Protein AF-A0A7J2R5C4-F1 (afdb_monomer)

Foldseek 3Di:
DDDPDPPDPPDPPPLCVVLLVLQLVLQLLLQLLLCVQQVVLPPLCVVDVDPPSSVVVSNVVSSVRSNVCSVCVLVPPCVPPVVVVCVVVPADQDPPSLLSSLSSQLSSLLSLLLSVLSLVCSPPVPCPVVPDDSVVSSVVSNVSSNVRSVVVSVCCLVCCCPPPVADVHSSRGHCPVVSVVVVVVSVVCVVVVVVPPPDDDD

pLDDT: mean 78.86, std 16.3, range [33.91, 96.0]

Structure (mmCIF, N/CA/C/O backbone):
data_AF-A0A7J2R5C4-F1
#
_entry.id   AF-A0A7J2R5C4-F1
#
loop_
_atom_site.group_PDB
_atom_site.id
_atom_site.type_symbol
_atom_site.label_atom_id
_atom_site.label_alt_id
_atom_site.label_comp_id
_atom_site.label_asym_id
_atom_site.label_entity_id
_atom_site.label_seq_id
_atom_site.pdbx_PDB_ins_code
_atom_site.Cartn_x
_atom_site.Cartn_y
_atom_site.Cartn_z
_atom_site.occupancy
_atom_site.B_iso_or_equiv
_atom_site.auth_seq_id
_atom_site.auth_comp_id
_atom_site.auth_asym_id
_atom_site.auth_atom_id
_atom_site.pdbx_PDB_model_num
ATOM 1 N N . MET A 1 1 ? 18.116 26.898 -43.171 1.00 37.94 1 MET A N 1
ATOM 2 C CA . MET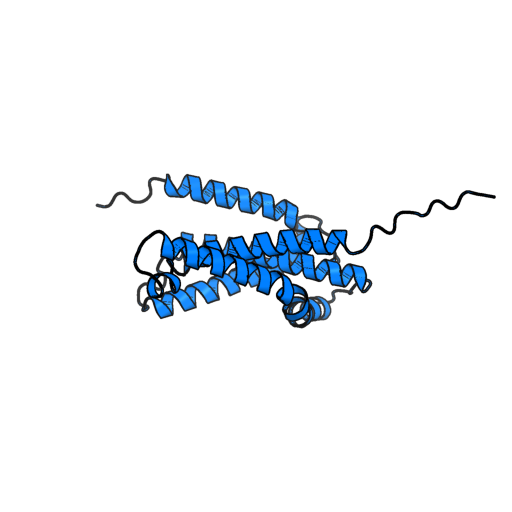 A 1 1 ? 18.015 27.311 -41.756 1.00 37.94 1 MET A CA 1
ATOM 3 C C . MET A 1 1 ? 16.627 26.941 -41.280 1.00 37.94 1 MET A C 1
ATOM 5 O O . MET A 1 1 ? 15.679 27.634 -41.618 1.00 37.94 1 MET A O 1
ATOM 9 N N . ALA A 1 2 ? 16.505 25.788 -40.626 1.00 35.25 2 ALA A N 1
ATOM 10 C CA . ALA A 1 2 ? 15.252 25.316 -40.053 1.00 35.25 2 ALA A CA 1
ATOM 11 C C . ALA A 1 2 ? 15.279 25.601 -38.549 1.00 35.25 2 ALA A C 1
ATOM 13 O O . ALA A 1 2 ? 16.286 25.377 -37.881 1.00 35.25 2 ALA A O 1
ATOM 14 N N . THR A 1 3 ? 14.183 26.172 -38.080 1.00 36.81 3 THR A N 1
ATOM 15 C CA . THR A 1 3 ? 13.884 26.610 -36.720 1.00 36.81 3 THR A CA 1
ATOM 16 C C . THR A 1 3 ? 14.092 25.495 -35.698 1.00 36.81 3 THR A C 1
ATOM 18 O O . THR A 1 3 ? 13.432 24.461 -35.754 1.00 36.81 3 THR A O 1
ATOM 21 N N . SER A 1 4 ? 14.991 25.716 -34.738 1.00 41.97 4 SER A N 1
ATOM 22 C CA . SER A 1 4 ? 15.114 24.892 -33.537 1.00 41.97 4 SER A CA 1
ATOM 23 C C . SER A 1 4 ? 13.959 25.220 -32.590 1.00 41.97 4 SER A C 1
ATOM 25 O O . SER A 1 4 ? 14.059 26.144 -31.781 1.00 41.97 4 SER A O 1
ATOM 27 N N . GLU A 1 5 ? 12.853 24.491 -32.698 1.00 38.78 5 GLU A N 1
ATOM 28 C CA . GLU A 1 5 ? 11.879 24.441 -31.611 1.00 38.78 5 GLU A CA 1
ATOM 29 C C . GLU A 1 5 ? 12.514 23.683 -30.434 1.00 38.78 5 GLU A C 1
ATOM 31 O O . GLU A 1 5 ? 12.916 22.526 -30.595 1.00 38.78 5 GLU A O 1
ATOM 36 N N . PRO A 1 6 ? 12.644 24.295 -29.244 1.00 40.22 6 PRO A N 1
ATOM 37 C CA . PRO A 1 6 ? 13.036 23.575 -28.047 1.00 40.22 6 PRO A CA 1
ATOM 38 C C . PRO A 1 6 ? 11.853 22.690 -27.652 1.00 40.22 6 PRO A C 1
ATOM 40 O O . PRO A 1 6 ? 10.941 23.119 -26.945 1.00 40.22 6 PRO A O 1
ATOM 43 N N . SER A 1 7 ? 11.835 21.452 -28.145 1.00 40.75 7 SER A N 1
ATOM 44 C CA . SER A 1 7 ? 10.824 20.459 -27.799 1.00 40.75 7 SER A CA 1
ATOM 45 C C . SER A 1 7 ? 10.947 20.091 -26.317 1.00 40.75 7 SER A C 1
ATOM 47 O O . SER A 1 7 ? 11.667 19.174 -25.932 1.00 40.75 7 SER A O 1
ATOM 49 N N . ALA A 1 8 ? 10.254 20.871 -25.490 1.00 41.12 8 ALA A N 1
ATOM 50 C CA . ALA A 1 8 ? 9.571 20.477 -24.268 1.00 41.12 8 ALA A CA 1
ATOM 51 C C . ALA A 1 8 ? 10.288 19.437 -23.387 1.00 41.12 8 ALA A C 1
ATOM 53 O O . ALA A 1 8 ? 9.736 18.379 -23.078 1.00 41.12 8 ALA A O 1
ATOM 54 N N . ILE A 1 9 ? 11.459 19.786 -22.851 1.00 41.22 9 ILE A N 1
ATOM 55 C CA . ILE A 1 9 ? 11.901 19.200 -21.581 1.00 41.22 9 ILE A CA 1
ATOM 56 C C . ILE A 1 9 ? 11.010 19.821 -20.501 1.00 41.22 9 ILE A C 1
ATOM 58 O O . ILE A 1 9 ? 11.365 20.813 -19.866 1.00 41.22 9 ILE A O 1
ATOM 62 N N . LYS A 1 10 ? 9.795 19.283 -20.322 1.00 41.28 10 LYS A N 1
ATOM 63 C CA . LYS A 1 10 ? 9.008 19.594 -19.125 1.00 41.28 10 LYS A CA 1
ATOM 64 C C . LYS A 1 10 ? 9.868 19.193 -17.926 1.00 41.28 10 LYS A C 1
ATOM 66 O O . LYS A 1 10 ? 10.343 18.054 -17.892 1.00 41.28 10 LYS A O 1
ATOM 71 N N . PRO A 1 11 ? 10.108 20.098 -16.966 1.00 35.91 11 PRO A N 1
ATOM 72 C CA . PRO A 1 11 ? 11.019 19.812 -15.881 1.00 35.91 11 PRO A CA 1
ATOM 73 C C . PRO A 1 11 ? 10.511 18.599 -15.104 1.00 35.91 11 PRO A C 1
ATOM 75 O O . PRO A 1 11 ? 9.316 18.475 -14.801 1.00 35.91 11 PRO A O 1
ATOM 78 N N . ILE A 1 12 ? 11.464 17.734 -14.751 1.00 47.97 12 ILE A N 1
ATOM 79 C CA . ILE A 1 12 ? 11.320 16.580 -13.856 1.00 47.97 12 ILE A CA 1
ATOM 80 C C . ILE A 1 12 ? 10.712 16.999 -12.509 1.00 47.97 12 ILE A C 1
ATOM 82 O O . ILE A 1 12 ? 10.474 16.154 -11.686 1.00 47.97 12 ILE A O 1
ATOM 86 N N . THR A 1 13 ? 10.393 18.263 -12.243 1.00 42.94 13 THR A N 1
ATOM 87 C CA . THR A 1 13 ? 9.684 18.705 -11.036 1.00 42.94 13 THR A CA 1
ATOM 88 C C . THR A 1 13 ? 8.179 18.417 -11.066 1.00 42.94 13 THR A C 1
ATOM 90 O O . THR A 1 13 ? 7.568 18.241 -10.017 1.00 42.94 13 THR A O 1
ATOM 93 N N . SER A 1 14 ? 7.564 18.320 -12.249 1.00 44.66 14 SER A N 1
ATOM 94 C CA . SER A 1 14 ? 6.100 18.214 -12.380 1.00 44.66 14 SER A CA 1
ATOM 95 C C . SER A 1 14 ? 5.555 16.789 -12.190 1.00 44.66 14 SER A C 1
ATOM 97 O O . SER A 1 14 ? 4.532 16.602 -11.535 1.00 44.66 14 SER A O 1
ATOM 99 N N . PHE A 1 15 ? 6.255 15.767 -12.696 1.00 52.78 15 PHE A N 1
ATOM 100 C CA . PHE A 1 15 ? 5.844 14.364 -12.540 1.00 52.78 15 PHE A CA 1
ATOM 101 C C . PHE A 1 15 ? 6.057 13.813 -11.116 1.00 52.78 15 PHE A C 1
ATOM 103 O O . PHE A 1 15 ? 5.120 13.221 -10.591 1.00 52.78 15 PHE A O 1
ATOM 110 N N . PRO A 1 16 ? 7.205 14.030 -10.443 1.00 59.88 16 PRO A N 1
ATOM 111 C CA . PRO A 1 16 ? 7.379 13.700 -9.037 1.00 59.88 16 PRO A CA 1
ATOM 112 C C . PRO A 1 16 ? 6.391 14.455 -8.175 1.00 59.88 16 PRO A C 1
ATOM 114 O O . PRO A 1 16 ? 5.832 13.838 -7.292 1.00 59.88 16 PRO A O 1
ATOM 117 N N . SER A 1 17 ? 6.093 15.732 -8.451 1.00 67.00 17 SER A N 1
ATOM 118 C CA . SER A 1 17 ? 5.088 16.456 -7.667 1.00 67.00 17 SER A CA 1
ATOM 119 C C . SER A 1 17 ? 3.705 15.803 -7.770 1.00 67.00 17 SER A C 1
ATOM 121 O O . SER A 1 17 ? 3.099 15.540 -6.738 1.00 67.00 17 SER A O 1
ATOM 123 N N . TYR A 1 18 ? 3.236 15.458 -8.976 1.00 73.94 18 TYR A N 1
ATOM 124 C CA . TYR A 1 18 ? 1.944 14.782 -9.144 1.00 73.94 18 TYR A CA 1
ATOM 125 C C . TYR A 1 18 ? 1.934 13.358 -8.571 1.00 73.94 18 TYR A C 1
ATOM 127 O O . TYR A 1 18 ? 1.045 13.014 -7.795 1.00 73.94 18 TYR A O 1
ATOM 135 N N . ALA A 1 19 ? 2.923 12.531 -8.922 1.00 76.00 19 ALA A N 1
ATOM 136 C CA . ALA A 1 19 ? 3.013 11.149 -8.457 1.00 76.00 19 ALA A CA 1
ATOM 137 C C . ALA A 1 19 ? 3.198 11.078 -6.934 1.00 76.00 19 ALA A C 1
ATOM 139 O O . ALA A 1 19 ? 2.614 10.220 -6.282 1.00 76.00 19 ALA A O 1
ATOM 140 N N . PHE A 1 20 ? 3.943 12.016 -6.351 1.00 80.31 20 PHE A N 1
ATOM 141 C CA . PHE A 1 20 ? 4.075 12.155 -4.907 1.00 80.31 20 PHE A CA 1
ATOM 142 C C . PHE A 1 20 ? 2.763 12.584 -4.255 1.00 80.31 20 PHE A C 1
ATOM 144 O O . PHE A 1 20 ? 2.360 11.971 -3.276 1.00 80.31 20 PHE A O 1
ATOM 151 N N . SER A 1 21 ? 2.056 13.586 -4.789 1.00 83.88 21 SER A N 1
ATOM 152 C CA . SER A 1 21 ? 0.744 13.980 -4.257 1.00 83.88 21 SER A CA 1
ATOM 153 C C . SER A 1 21 ? -0.271 12.839 -4.334 1.00 83.88 21 SER A C 1
ATOM 155 O O . SER A 1 21 ? -1.022 12.613 -3.383 1.00 83.88 21 SER A O 1
ATOM 157 N N . LEU A 1 22 ? -0.273 12.089 -5.439 1.00 85.62 22 LEU A N 1
ATOM 158 C CA . LEU A 1 22 ? -1.126 10.919 -5.607 1.00 85.62 22 LEU A CA 1
ATOM 159 C C . LEU A 1 22 ? -0.735 9.817 -4.614 1.00 85.62 22 LEU A C 1
ATOM 161 O O . LEU A 1 22 ? -1.598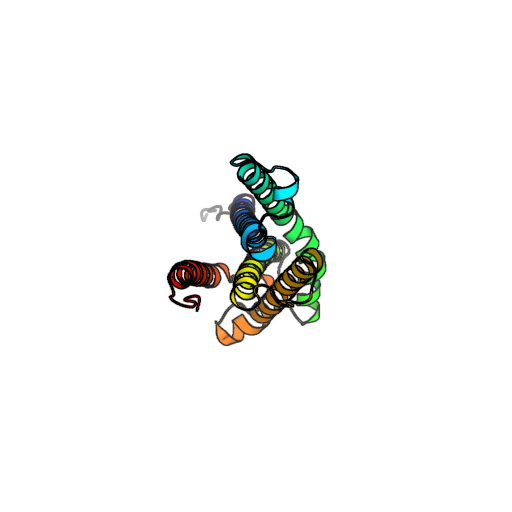 9.313 -3.903 1.00 85.62 22 LEU A O 1
ATOM 165 N N . GLY A 1 23 ? 0.556 9.495 -4.508 1.00 86.44 23 GLY A N 1
ATOM 166 C CA . GLY A 1 23 ? 1.087 8.517 -3.557 1.00 86.44 23 GLY A CA 1
ATOM 167 C C . GLY A 1 23 ? 0.759 8.873 -2.116 1.00 86.44 23 GLY A C 1
ATOM 168 O O . GLY A 1 23 ? 0.242 8.035 -1.383 1.00 86.44 23 GLY A O 1
ATOM 169 N N . TRP A 1 24 ? 0.952 10.133 -1.729 1.00 89.19 24 TRP A N 1
ATOM 170 C CA . TRP A 1 24 ? 0.610 10.625 -0.401 1.00 89.19 24 TRP A CA 1
ATOM 171 C C . TRP A 1 24 ? -0.875 10.446 -0.117 1.00 89.19 24 TRP A C 1
ATOM 173 O O . TRP A 1 24 ? -1.239 9.947 0.947 1.00 89.19 24 TRP A O 1
ATOM 183 N N . THR A 1 25 ? -1.725 10.771 -1.091 1.00 88.50 25 THR A N 1
ATOM 184 C CA . THR A 1 25 ? -3.172 10.585 -0.972 1.00 88.50 25 THR A CA 1
ATOM 185 C C . THR A 1 25 ? -3.527 9.110 -0.769 1.00 88.50 25 THR A C 1
ATOM 187 O O . THR A 1 25 ? -4.274 8.795 0.155 1.00 88.50 25 THR A O 1
ATOM 190 N N . GLN A 1 26 ? -2.962 8.192 -1.562 1.00 89.62 26 GLN A N 1
ATOM 191 C CA . GLN A 1 26 ? -3.241 6.757 -1.417 1.00 89.62 26 GLN A CA 1
ATOM 192 C C . GLN A 1 26 ? -2.743 6.207 -0.077 1.00 89.62 26 GLN A C 1
ATOM 194 O O . GLN A 1 26 ? -3.483 5.525 0.628 1.00 89.62 26 GLN A O 1
ATOM 199 N N . TRP A 1 27 ? -1.525 6.554 0.340 1.00 92.62 27 TRP A N 1
ATOM 200 C CA . TRP A 1 27 ? -0.995 6.122 1.632 1.00 92.62 27 TRP A CA 1
ATOM 201 C C . TRP A 1 27 ? -1.798 6.691 2.811 1.00 92.62 27 TRP A C 1
ATOM 203 O O . TRP A 1 27 ? -2.042 5.981 3.787 1.00 92.62 27 TRP A O 1
ATOM 213 N N . LEU A 1 28 ? -2.277 7.935 2.718 1.00 91.69 28 LEU A N 1
ATOM 214 C CA . LEU A 1 28 ? -3.171 8.535 3.711 1.00 91.69 28 LEU A CA 1
ATOM 215 C C . LEU A 1 28 ? -4.498 7.773 3.804 1.00 91.69 28 LEU A C 1
ATOM 217 O O . LEU A 1 28 ? -4.942 7.460 4.914 1.00 91.69 28 LEU A O 1
ATOM 221 N N . ILE A 1 29 ? -5.120 7.449 2.664 1.00 88.94 29 ILE A N 1
ATOM 222 C CA . ILE A 1 29 ? -6.352 6.647 2.615 1.00 88.94 29 ILE A CA 1
ATOM 223 C C . ILE A 1 29 ? -6.106 5.276 3.252 1.00 88.94 29 ILE A C 1
ATOM 225 O O . ILE A 1 29 ? -6.873 4.875 4.128 1.00 88.94 29 ILE A O 1
ATOM 229 N N . PHE A 1 30 ? -5.011 4.601 2.889 1.00 91.50 30 PHE A N 1
ATOM 230 C CA . PHE A 1 30 ? -4.624 3.321 3.479 1.00 91.50 30 PHE A CA 1
ATOM 231 C C . PHE A 1 30 ? -4.540 3.397 5.006 1.00 91.50 30 PHE A C 1
ATOM 233 O O . PHE A 1 30 ? -5.220 2.632 5.688 1.00 91.50 30 PHE A O 1
ATOM 240 N N . PHE A 1 31 ? -3.771 4.336 5.567 1.00 90.94 31 PHE A N 1
ATOM 241 C CA . PHE A 1 31 ? -3.625 4.447 7.023 1.00 90.94 31 PHE A CA 1
ATOM 242 C C . PHE A 1 31 ? -4.928 4.821 7.730 1.00 90.94 31 PHE A C 1
ATOM 244 O O . PHE A 1 31 ? -5.182 4.348 8.841 1.00 90.94 31 PHE A O 1
ATOM 251 N N . SER A 1 32 ? -5.772 5.624 7.082 1.00 88.06 32 SER A N 1
ATOM 252 C CA . SER A 1 32 ? -7.079 6.005 7.618 1.00 88.06 32 SER A CA 1
ATOM 253 C C . SER A 1 32 ? -8.025 4.805 7.683 1.00 88.06 32 SER A C 1
ATOM 255 O O . SER A 1 32 ? -8.635 4.554 8.723 1.00 88.06 32 SER A O 1
ATOM 257 N N . LEU A 1 33 ? -8.113 4.023 6.603 1.00 87.06 33 LEU A N 1
ATOM 258 C CA . LEU A 1 33 ? -8.939 2.817 6.551 1.00 87.06 33 LEU A CA 1
ATOM 259 C C . LEU A 1 33 ? -8.388 1.715 7.451 1.00 87.06 33 LEU A C 1
ATOM 261 O O . LEU A 1 33 ? -9.159 1.080 8.163 1.00 87.06 33 LEU A O 1
ATOM 265 N N . LEU A 1 34 ? -7.068 1.531 7.498 1.00 87.06 34 LEU A N 1
ATOM 266 C CA . LEU A 1 34 ? -6.427 0.593 8.413 1.00 87.06 34 LEU A CA 1
ATOM 267 C C . LEU A 1 34 ? -6.753 0.948 9.871 1.00 87.06 34 LEU A C 1
ATOM 269 O O . LEU A 1 34 ? -7.164 0.084 10.646 1.00 87.06 34 LEU A O 1
ATOM 273 N N . THR A 1 35 ? -6.650 2.230 10.229 1.00 84.75 35 THR A N 1
ATOM 274 C CA . THR A 1 35 ? -7.017 2.731 11.561 1.00 84.75 35 THR A CA 1
ATOM 275 C C . THR A 1 35 ? -8.487 2.469 11.883 1.00 84.75 35 THR A C 1
ATOM 277 O O . THR A 1 35 ? -8.808 2.050 12.994 1.00 84.75 35 THR A O 1
ATOM 280 N N . LEU A 1 36 ? -9.383 2.730 10.930 1.00 80.62 36 LEU A N 1
ATOM 281 C CA . LEU A 1 36 ? -10.826 2.628 11.133 1.00 80.62 36 LEU A CA 1
ATOM 282 C C . LEU A 1 36 ? -11.307 1.174 11.190 1.00 80.62 36 LEU A C 1
ATOM 284 O O . LEU A 1 36 ? -12.083 0.816 12.069 1.00 80.62 36 LEU A O 1
ATOM 288 N N . MET A 1 37 ? -10.877 0.359 10.230 1.00 74.81 37 MET A N 1
ATOM 289 C CA . MET A 1 37 ? -11.465 -0.94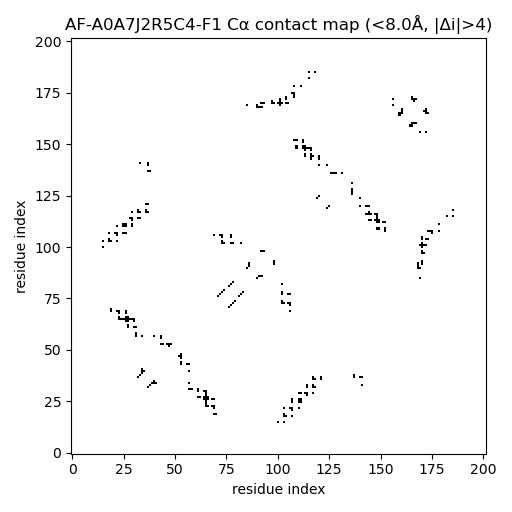8 9.944 1.00 74.81 37 MET A CA 1
ATOM 290 C C . MET A 1 37 ? -10.681 -2.106 10.557 1.00 74.81 37 MET A C 1
ATOM 292 O O . MET A 1 37 ? -11.277 -3.134 10.867 1.00 74.81 37 MET A O 1
ATOM 296 N N . VAL A 1 38 ? -9.362 -1.964 10.730 1.00 74.12 38 VAL A N 1
ATOM 297 C CA . VAL A 1 38 ? -8.500 -3.034 11.262 1.00 74.12 38 VAL A CA 1
ATOM 298 C C . VAL A 1 38 ? -8.102 -2.767 12.705 1.00 74.12 38 VAL A C 1
ATOM 300 O O . VAL A 1 38 ? -8.168 -3.683 13.520 1.00 74.12 38 VAL A O 1
ATOM 303 N N . PHE A 1 39 ? -7.712 -1.533 13.033 1.00 76.69 39 PHE A N 1
ATOM 304 C CA . PHE A 1 39 ? -7.270 -1.180 14.383 1.00 76.69 39 PHE A CA 1
ATOM 305 C C . PHE A 1 39 ? -8.358 -0.581 15.279 1.00 76.69 39 PHE A C 1
ATOM 307 O O . PHE A 1 39 ? -8.086 -0.347 16.453 1.00 76.69 39 PHE A O 1
ATOM 314 N N . GLU A 1 40 ? -9.570 -0.332 14.775 1.00 75.88 40 GLU A N 1
ATOM 315 C CA . GLU A 1 40 ? -10.701 0.178 15.572 1.00 75.88 40 GLU A CA 1
ATOM 316 C C . GLU A 1 40 ? -10.317 1.402 16.432 1.00 75.88 40 GLU A C 1
ATOM 318 O O . GLU A 1 40 ? -10.592 1.472 17.632 1.00 75.88 40 GLU A O 1
ATOM 323 N N . TYR A 1 41 ? -9.626 2.374 15.827 1.00 69.25 41 TYR A N 1
ATOM 324 C CA . TYR A 1 41 ? -9.093 3.583 16.478 1.00 69.25 41 TYR A CA 1
ATOM 325 C C . TYR A 1 41 ? -7.967 3.365 17.503 1.00 69.25 41 TYR A C 1
ATOM 327 O O . TYR A 1 41 ? -7.504 4.330 18.116 1.00 69.25 41 TYR A O 1
ATOM 335 N N . TRP A 1 42 ? -7.483 2.142 17.698 1.00 71.94 42 TRP A N 1
ATOM 336 C CA . TRP A 1 42 ? -6.236 1.885 18.415 1.00 71.94 42 TRP A CA 1
ATOM 337 C C . TRP A 1 42 ? -5.030 2.293 17.536 1.00 71.94 42 TRP A C 1
ATOM 339 O O . TRP A 1 42 ? -5.072 2.083 16.327 1.00 71.94 42 TRP A O 1
ATOM 349 N N . PRO A 1 43 ? -3.940 2.877 18.078 1.00 73.56 43 PRO A N 1
ATOM 350 C CA . PRO A 1 43 ? -3.688 3.216 19.482 1.00 73.56 43 PRO A CA 1
ATOM 351 C C . PRO A 1 43 ? -4.255 4.578 19.914 1.00 73.56 43 PRO A C 1
ATOM 353 O O . PRO A 1 43 ? -4.122 4.948 21.080 1.00 73.56 43 PRO A O 1
ATOM 356 N N . TRP A 1 44 ? -4.881 5.337 19.015 1.00 79.56 44 TRP A N 1
ATOM 357 C CA . TRP A 1 44 ? -5.316 6.721 19.254 1.00 79.56 44 TRP A CA 1
ATOM 358 C C . TRP A 1 44 ? -6.317 6.845 20.410 1.00 79.56 44 TRP A C 1
ATOM 360 O O . TRP A 1 44 ? -6.253 7.795 21.190 1.00 79.56 44 TRP A O 1
ATOM 370 N N . SER A 1 45 ? -7.169 5.836 20.590 1.00 71.06 45 SER A N 1
ATOM 371 C CA . SER A 1 45 ? -8.105 5.712 21.715 1.00 71.06 45 SER A CA 1
ATOM 372 C C . SER A 1 45 ? -7.435 5.617 23.095 1.00 71.06 45 SER A C 1
ATOM 374 O O . SER A 1 45 ? -8.081 5.869 24.112 1.00 71.06 45 SER A O 1
ATOM 376 N N . LYS A 1 46 ? -6.136 5.285 23.166 1.00 76.69 46 LYS A N 1
ATOM 377 C CA . LYS A 1 46 ? -5.355 5.335 24.415 1.00 76.69 46 LYS A CA 1
ATOM 378 C C . LYS A 1 46 ? -4.800 6.726 24.714 1.00 76.69 46 LYS A C 1
ATOM 380 O O . LYS A 1 46 ? -4.598 7.045 25.882 1.00 76.69 46 LYS A O 1
ATOM 385 N N . LEU A 1 47 ? -4.551 7.531 23.683 1.00 74.00 47 LEU A N 1
ATOM 386 C CA . LEU A 1 47 ? -3.977 8.874 23.816 1.00 74.00 47 LEU A CA 1
ATOM 387 C C . LEU A 1 47 ? -5.032 9.913 24.204 1.00 74.00 47 LEU A C 1
ATOM 389 O O . LEU A 1 47 ? -4.718 10.883 24.889 1.00 74.00 47 LEU A O 1
ATOM 393 N N . SER A 1 48 ? -6.289 9.708 23.809 1.00 70.00 48 SER A N 1
ATOM 394 C CA . SER A 1 48 ? -7.405 10.541 24.252 1.00 70.00 48 SER A CA 1
ATOM 395 C C . SER A 1 48 ? -8.689 9.730 24.392 1.00 70.00 48 SER A C 1
ATOM 397 O O . SER A 1 48 ? -8.932 8.801 23.631 1.00 70.00 48 SER A O 1
ATOM 399 N N . LYS A 1 49 ? -9.527 10.093 25.371 1.00 70.81 49 LYS A N 1
ATOM 400 C CA . LYS A 1 49 ? -10.831 9.456 25.638 1.00 70.81 49 LYS A CA 1
ATOM 401 C C . LYS A 1 49 ? -12.028 10.317 25.222 1.00 70.81 49 LYS A C 1
ATOM 403 O O . LYS A 1 49 ? -13.159 9.849 25.289 1.00 70.81 49 LYS A O 1
ATOM 408 N N . LYS A 1 50 ? -11.805 11.579 24.835 1.00 76.94 50 LYS A N 1
ATOM 409 C CA . LYS A 1 50 ? -12.873 12.541 24.522 1.00 76.94 50 LYS A CA 1
ATOM 410 C C . LYS A 1 50 ? -12.838 12.928 23.047 1.00 76.94 50 LYS A C 1
ATOM 412 O O . LYS A 1 50 ? -11.785 13.276 22.513 1.00 76.94 50 LYS A O 1
ATOM 417 N N . GLN A 1 51 ? -14.002 12.917 22.404 1.00 75.62 51 GLN A N 1
ATOM 418 C CA . GLN A 1 51 ? -14.193 13.611 21.130 1.00 75.62 51 GLN A CA 1
ATOM 419 C C . GLN A 1 51 ? -14.074 15.133 21.362 1.00 75.62 51 GLN A C 1
ATOM 421 O O . GLN A 1 51 ? -14.465 15.594 22.437 1.00 75.62 51 GLN A O 1
ATOM 426 N N . PRO A 1 52 ? -13.523 15.920 20.419 1.00 81.31 52 PRO A N 1
ATOM 427 C CA . PRO A 1 52 ? -13.056 15.539 19.078 1.00 81.31 52 PRO A CA 1
ATOM 428 C C . PRO A 1 52 ? -11.571 15.121 19.012 1.00 81.31 52 PRO A C 1
ATOM 430 O O . PRO A 1 52 ? -11.052 14.823 17.937 1.00 81.31 52 PRO A O 1
ATOM 433 N N . TYR A 1 53 ? -10.861 15.100 20.143 1.00 82.75 53 TYR A N 1
ATOM 434 C CA . TYR A 1 53 ? -9.402 14.941 20.183 1.00 82.75 53 TYR A CA 1
ATOM 435 C C . TYR A 1 53 ? -8.899 13.614 19.600 1.00 82.75 53 TYR A C 1
ATOM 437 O O . TYR A 1 53 ? -7.845 13.601 18.972 1.00 82.75 53 TYR A O 1
ATOM 445 N N . ILE A 1 54 ? -9.650 12.516 19.754 1.00 80.44 54 ILE A N 1
ATOM 446 C CA . ILE A 1 54 ? -9.311 11.222 19.129 1.00 80.44 54 ILE A CA 1
ATOM 447 C C . ILE A 1 54 ? -9.230 11.369 17.606 1.00 80.44 54 ILE A C 1
ATOM 449 O O . ILE A 1 54 ? -8.272 10.904 16.993 1.00 80.44 54 ILE A O 1
ATOM 453 N N . GLY A 1 55 ? -10.215 12.047 17.008 1.00 78.50 55 GLY A N 1
ATOM 454 C CA . GLY A 1 55 ? -10.257 12.295 15.569 1.00 78.50 55 GLY A CA 1
ATOM 455 C C . GLY A 1 55 ? -9.105 13.178 15.098 1.00 78.50 55 GLY A C 1
ATOM 456 O O . GLY A 1 55 ? -8.474 12.859 14.096 1.00 78.50 55 GLY A O 1
ATOM 457 N N . ILE A 1 56 ? -8.777 14.237 15.847 1.00 84.19 56 ILE A N 1
ATOM 458 C CA . ILE A 1 56 ? -7.664 15.143 15.514 1.00 84.19 56 ILE A CA 1
ATOM 459 C C . ILE A 1 56 ? -6.325 14.397 15.540 1.00 84.19 56 ILE A C 1
ATOM 461 O O . ILE A 1 56 ? -5.550 14.499 14.592 1.00 84.19 56 ILE A O 1
ATOM 465 N N . ILE A 1 57 ? -6.064 13.619 16.596 1.00 85.38 57 ILE A N 1
ATOM 466 C CA 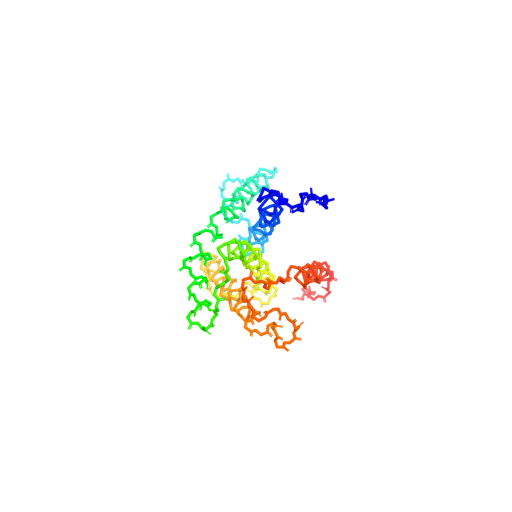. ILE A 1 57 ? -4.824 12.841 16.719 1.00 85.38 57 ILE A CA 1
ATOM 467 C C . ILE A 1 57 ? -4.732 11.824 15.579 1.00 85.38 57 ILE A C 1
ATOM 469 O O . ILE A 1 57 ? -3.721 11.784 14.885 1.00 85.38 57 ILE A O 1
ATOM 473 N N . ALA A 1 58 ? -5.799 11.058 15.335 1.00 84.88 58 ALA A N 1
ATOM 474 C CA . ALA A 1 58 ? -5.827 10.078 14.254 1.00 84.88 58 ALA A CA 1
ATOM 475 C C . ALA A 1 58 ? -5.591 10.730 12.881 1.00 84.88 58 ALA A C 1
ATOM 477 O O . ALA A 1 58 ? -4.802 10.215 12.090 1.00 84.88 58 ALA A O 1
ATOM 478 N N . PHE A 1 59 ? -6.217 11.881 12.616 1.00 86.44 59 PHE A N 1
ATOM 479 C CA . PHE A 1 59 ? -6.051 12.627 11.370 1.00 86.44 59 PHE A CA 1
ATOM 480 C C . PHE A 1 59 ? -4.602 13.077 11.161 1.00 86.44 59 PHE A C 1
ATOM 482 O O . PHE A 1 59 ? -4.011 12.789 10.119 1.00 86.44 59 PHE A O 1
ATOM 489 N N . VAL A 1 60 ? -4.005 13.739 12.158 1.00 90.31 60 VAL A N 1
ATOM 490 C CA . VAL A 1 60 ? -2.622 14.229 12.073 1.00 90.31 60 VAL A CA 1
ATOM 491 C C . VAL A 1 60 ? -1.650 13.060 11.914 1.00 90.31 60 VAL A C 1
ATOM 493 O O . VAL A 1 60 ? -0.792 13.091 11.033 1.00 90.31 60 VAL A O 1
ATOM 496 N N . SER A 1 61 ? -1.810 11.996 12.703 1.00 89.19 61 SER A N 1
ATOM 497 C CA . SER A 1 61 ? -0.940 10.822 12.634 1.00 89.19 61 SER A CA 1
ATOM 498 C C . SER A 1 61 ? -1.034 10.099 11.289 1.00 89.19 61 SER A C 1
ATOM 500 O O . SER A 1 61 ? 0.003 9.814 10.697 1.00 89.19 61 SER A O 1
ATOM 502 N N . CYS A 1 62 ? -2.238 9.849 10.761 1.00 90.62 62 CYS A N 1
ATOM 503 C CA . CYS A 1 62 ? -2.398 9.201 9.453 1.00 90.62 62 CYS A CA 1
ATOM 504 C C . CYS A 1 62 ? -1.856 10.074 8.314 1.00 90.62 62 CYS A C 1
ATOM 506 O O . CYS A 1 62 ? -1.237 9.554 7.389 1.00 90.62 62 CYS A O 1
ATOM 508 N N . THR A 1 63 ? -2.029 11.396 8.404 1.00 90.62 63 THR A N 1
ATOM 509 C CA . THR A 1 63 ? -1.500 12.346 7.415 1.00 90.62 63 THR A CA 1
ATOM 510 C C . THR A 1 63 ? 0.028 12.321 7.375 1.00 90.62 63 THR A C 1
ATOM 512 O O . THR A 1 63 ? 0.611 12.228 6.292 1.00 90.62 63 THR A O 1
ATOM 515 N N . LEU A 1 64 ? 0.678 12.359 8.545 1.00 92.38 64 LEU A N 1
ATOM 516 C CA . LEU A 1 64 ? 2.138 12.309 8.662 1.00 92.38 64 LEU A CA 1
ATOM 517 C C . LEU A 1 64 ? 2.706 10.945 8.255 1.00 92.38 64 LEU A C 1
ATOM 519 O O . LEU A 1 64 ? 3.709 10.900 7.548 1.00 92.38 64 LEU A O 1
ATOM 523 N N . LEU A 1 65 ? 2.059 9.843 8.649 1.00 92.62 65 LEU A N 1
ATOM 524 C CA . LEU A 1 65 ? 2.448 8.497 8.217 1.00 92.62 65 LEU A CA 1
ATOM 525 C C . LEU A 1 65 ? 2.322 8.344 6.701 1.00 92.62 65 LEU A C 1
ATOM 527 O O . LEU A 1 65 ? 3.248 7.852 6.061 1.00 92.62 65 LEU A O 1
ATOM 531 N N . GLY A 1 66 ? 1.221 8.819 6.116 1.00 91.00 66 GLY A N 1
ATOM 532 C CA . GLY A 1 66 ? 1.030 8.813 4.670 1.00 91.00 66 GLY A CA 1
ATOM 533 C C . GLY A 1 66 ? 2.120 9.597 3.942 1.00 91.00 66 GLY A C 1
ATOM 534 O O . GLY A 1 66 ? 2.657 9.119 2.945 1.00 91.00 66 GLY A O 1
ATOM 535 N N . LEU A 1 67 ? 2.485 10.776 4.460 1.00 90.25 67 LEU A N 1
ATOM 536 C CA . LEU A 1 67 ? 3.531 11.619 3.876 1.00 90.25 67 LEU A CA 1
ATOM 537 C C . LEU A 1 67 ? 4.896 10.929 3.942 1.00 90.25 67 LEU A C 1
ATOM 539 O O . LEU A 1 67 ? 5.606 10.848 2.940 1.00 90.25 67 LEU A O 1
ATOM 543 N N . LEU A 1 68 ? 5.241 10.408 5.121 1.00 91.69 68 LEU A N 1
ATOM 544 C CA . LEU A 1 68 ? 6.510 9.739 5.377 1.00 91.69 68 LEU A CA 1
ATOM 545 C C . LEU A 1 68 ? 6.669 8.523 4.463 1.00 91.69 68 LEU A C 1
ATOM 547 O O . LEU A 1 68 ? 7.690 8.376 3.796 1.00 91.69 68 LEU A O 1
ATOM 551 N N . ILE A 1 69 ? 5.647 7.675 4.379 1.00 92.62 69 ILE A N 1
ATOM 552 C CA . ILE A 1 69 ? 5.703 6.481 3.537 1.00 92.62 69 ILE A CA 1
ATOM 553 C C . ILE A 1 69 ? 5.709 6.856 2.057 1.00 92.62 69 ILE A C 1
ATOM 555 O O . ILE A 1 69 ? 6.511 6.306 1.315 1.00 92.62 69 ILE A O 1
ATOM 559 N N . SER A 1 70 ? 4.929 7.844 1.617 1.00 89.38 70 SER A N 1
ATOM 560 C CA . SER A 1 70 ? 4.991 8.294 0.221 1.00 89.38 70 SER A CA 1
ATOM 561 C C . SER A 1 70 ? 6.377 8.803 -0.188 1.00 89.38 70 SER A C 1
ATOM 563 O O . SER A 1 70 ? 6.740 8.687 -1.357 1.00 89.38 70 SER A O 1
ATOM 565 N N . TYR A 1 71 ? 7.146 9.357 0.754 1.00 88.06 71 TYR A N 1
ATOM 566 C CA . TYR A 1 71 ? 8.518 9.799 0.518 1.00 88.06 71 TYR A CA 1
ATOM 567 C C . TYR A 1 71 ? 9.515 8.633 0.509 1.00 88.06 71 TYR A C 1
ATOM 569 O O . TYR A 1 71 ? 10.287 8.486 -0.432 1.00 88.06 71 TYR A O 1
ATOM 577 N N . PHE A 1 72 ? 9.496 7.776 1.533 1.00 89.44 72 PHE A N 1
ATOM 578 C CA . PHE A 1 72 ? 10.509 6.726 1.687 1.00 89.44 72 PHE A CA 1
ATOM 579 C C . PHE A 1 72 ? 10.220 5.456 0.884 1.00 89.44 72 PHE A C 1
ATOM 581 O O . PHE A 1 72 ? 11.149 4.748 0.502 1.00 89.44 72 PHE A O 1
ATOM 588 N N . PHE A 1 73 ? 8.956 5.123 0.633 1.00 92.31 73 PHE A N 1
ATOM 589 C CA . PHE A 1 73 ? 8.586 3.834 0.053 1.00 92.31 73 PHE A CA 1
ATOM 590 C C . PHE A 1 73 ? 9.159 3.602 -1.356 1.00 92.31 73 PHE A C 1
ATOM 592 O O . PHE A 1 73 ? 9.733 2.529 -1.558 1.00 92.31 73 PHE A O 1
ATOM 599 N N . PRO A 1 74 ? 9.094 4.558 -2.310 1.00 91.25 74 PRO A N 1
ATOM 600 C CA . PRO A 1 74 ? 9.708 4.377 -3.628 1.00 91.25 74 PRO A CA 1
ATOM 601 C C . PRO A 1 74 ? 11.224 4.126 -3.545 1.00 91.25 74 PRO A C 1
ATOM 603 O O . PRO A 1 74 ? 11.737 3.172 -4.129 1.00 91.25 74 PRO A O 1
ATOM 606 N N . ASP A 1 75 ? 11.941 4.938 -2.767 1.00 87.62 75 ASP A N 1
ATOM 607 C CA . ASP A 1 75 ? 13.410 4.927 -2.751 1.00 87.62 75 ASP A CA 1
ATOM 608 C C . ASP A 1 75 ? 14.019 3.859 -1.837 1.00 87.62 75 ASP A C 1
ATOM 610 O O . ASP A 1 75 ? 15.167 3.455 -2.037 1.00 87.62 75 ASP A O 1
ATOM 614 N N . VAL A 1 76 ? 13.271 3.388 -0.836 1.00 90.19 76 VAL A N 1
ATOM 615 C CA . VAL A 1 76 ? 13.742 2.389 0.130 1.00 90.19 76 VAL A CA 1
ATOM 616 C C . VAL A 1 76 ? 13.134 1.023 -0.146 1.00 90.19 76 VAL A C 1
ATOM 618 O O . VAL A 1 76 ? 13.873 0.051 -0.266 1.00 90.19 76 VAL A O 1
ATOM 621 N N . ILE A 1 77 ? 11.808 0.915 -0.244 1.00 93.38 77 ILE A N 1
ATOM 622 C CA . ILE A 1 77 ? 11.147 -0.390 -0.369 1.00 93.38 77 ILE A CA 1
ATOM 623 C C . ILE A 1 77 ? 11.125 -0.838 -1.822 1.00 93.38 77 ILE A C 1
ATOM 625 O O . ILE A 1 77 ? 11.601 -1.929 -2.123 1.00 93.38 77 ILE A O 1
ATOM 629 N N . VAL A 1 78 ? 10.632 -0.004 -2.741 1.00 93.12 78 VAL A N 1
ATOM 630 C CA . VAL A 1 78 ? 10.535 -0.413 -4.148 1.00 93.12 78 VAL A CA 1
ATOM 631 C C . VAL A 1 78 ? 11.924 -0.683 -4.709 1.00 93.12 78 VAL A C 1
ATOM 633 O O . VAL A 1 78 ? 12.164 -1.780 -5.200 1.00 93.12 78 VAL A O 1
ATOM 636 N N . LYS A 1 79 ? 12.863 0.250 -4.537 1.00 92.19 79 LYS A N 1
ATOM 637 C CA . LYS A 1 79 ? 14.246 0.106 -5.008 1.00 92.19 79 LYS A CA 1
ATOM 638 C C . LYS A 1 79 ? 14.989 -1.124 -4.467 1.00 92.19 79 LYS A C 1
ATOM 640 O O . LYS A 1 79 ? 15.782 -1.699 -5.201 1.00 92.19 79 LYS A O 1
ATOM 645 N N . ASN A 1 80 ? 14.798 -1.508 -3.201 1.00 95.00 80 ASN A N 1
ATOM 646 C CA . ASN A 1 80 ? 15.595 -2.583 -2.587 1.00 95.00 80 ASN A CA 1
ATOM 647 C C . ASN A 1 80 ? 14.875 -3.937 -2.525 1.00 95.00 80 ASN A C 1
ATOM 649 O O . ASN A 1 80 ? 15.536 -4.951 -2.318 1.00 95.00 80 ASN A O 1
ATOM 653 N N . LEU A 1 81 ? 13.548 -3.972 -2.690 1.00 95.38 81 LEU A N 1
ATOM 654 C CA . LEU A 1 81 ? 12.754 -5.200 -2.610 1.00 95.38 81 LEU A CA 1
ATOM 655 C C . LEU A 1 81 ? 12.082 -5.538 -3.942 1.00 95.38 81 LEU A C 1
ATOM 657 O O . LEU A 1 81 ? 12.376 -6.576 -4.531 1.00 95.38 81 LEU A O 1
ATOM 661 N N . PHE A 1 82 ? 11.187 -4.675 -4.427 1.00 94.81 82 PHE A N 1
ATOM 662 C CA . PHE A 1 82 ? 10.379 -4.987 -5.612 1.00 94.81 82 PHE A CA 1
ATOM 663 C C . PHE A 1 82 ? 11.170 -4.894 -6.910 1.00 94.81 82 PHE A C 1
ATOM 665 O O . PHE A 1 82 ? 11.038 -5.745 -7.779 1.00 94.81 82 PHE A O 1
ATOM 672 N N . ASP A 1 83 ? 12.016 -3.885 -7.044 1.00 94.31 83 ASP A N 1
ATOM 673 C CA . ASP A 1 83 ? 12.810 -3.656 -8.239 1.00 94.31 83 ASP A CA 1
ATOM 674 C C . ASP A 1 83 ? 13.819 -4.805 -8.495 1.00 94.31 83 ASP A C 1
ATOM 676 O O . ASP A 1 83 ? 13.806 -5.350 -9.600 1.00 94.31 83 ASP A O 1
ATOM 680 N N . PRO A 1 84 ? 14.580 -5.307 -7.498 1.00 95.94 84 PRO A N 1
ATOM 681 C CA . PRO A 1 84 ? 15.371 -6.530 -7.645 1.00 95.94 84 PRO A CA 1
ATOM 682 C C . PRO A 1 84 ? 14.530 -7.782 -7.911 1.00 95.94 84 PRO A C 1
ATOM 684 O O . PRO A 1 84 ? 14.956 -8.641 -8.680 1.00 95.94 84 PRO A O 1
ATOM 687 N N . PHE A 1 85 ? 13.340 -7.891 -7.311 1.00 95.62 85 PHE A N 1
ATOM 688 C CA . PHE A 1 85 ? 12.418 -9.000 -7.571 1.00 95.62 85 PHE A CA 1
ATOM 689 C C . PHE A 1 85 ? 11.946 -9.021 -9.033 1.00 95.62 85 PHE A C 1
ATOM 691 O O . PHE A 1 85 ? 11.997 -10.059 -9.682 1.00 95.62 85 PHE A O 1
ATOM 698 N N . PHE A 1 86 ? 11.551 -7.876 -9.594 1.00 94.75 86 PHE A N 1
ATOM 699 C CA . PHE A 1 86 ? 11.130 -7.794 -10.995 1.00 94.75 86 PHE A CA 1
ATOM 700 C C . PHE A 1 86 ? 12.280 -8.056 -11.973 1.00 94.75 86 PHE A C 1
ATOM 702 O O . PHE A 1 86 ? 12.060 -8.622 -13.043 1.00 94.75 86 PHE A O 1
ATOM 709 N N . ILE A 1 87 ? 13.513 -7.707 -11.601 1.00 95.81 87 ILE A N 1
ATOM 710 C CA . ILE A 1 87 ? 14.709 -8.059 -12.376 1.00 95.81 87 ILE A CA 1
ATOM 711 C C . ILE A 1 87 ? 14.970 -9.568 -12.328 1.00 95.81 87 ILE A C 1
ATOM 713 O O . ILE A 1 87 ? 15.253 -10.170 -13.363 1.00 95.81 87 ILE A O 1
ATOM 717 N N . SER A 1 88 ? 14.853 -10.203 -11.157 1.00 96.00 88 SER A N 1
ATOM 718 C CA . SER A 1 88 ? 15.171 -11.629 -11.000 1.00 96.00 88 SER A CA 1
ATOM 719 C C . SER A 1 88 ? 14.219 -12.553 -11.761 1.00 96.00 88 SER A C 1
ATOM 721 O O . SER A 1 88 ? 14.631 -13.626 -12.195 1.00 96.00 88 SER A O 1
ATOM 723 N N . ILE A 1 89 ? 12.978 -12.120 -11.992 1.00 94.25 89 ILE A N 1
ATOM 724 C CA . ILE A 1 89 ? 11.989 -12.845 -12.803 1.00 94.25 89 ILE A CA 1
ATOM 725 C C . ILE A 1 89 ? 12.061 -12.511 -14.306 1.00 94.25 89 ILE A C 1
ATOM 727 O O . ILE A 1 89 ? 11.150 -12.854 -15.057 1.00 94.25 89 ILE A O 1
ATOM 731 N N . GLY A 1 90 ? 13.128 -11.841 -14.759 1.00 90.94 90 GLY A N 1
ATOM 732 C CA . GLY A 1 90 ? 13.400 -11.579 -16.179 1.00 90.94 90 GLY A CA 1
ATOM 733 C C . GLY A 1 90 ? 13.007 -10.187 -16.682 1.00 90.94 90 GLY A C 1
ATOM 734 O O . GLY A 1 90 ? 13.088 -9.924 -17.882 1.00 90.94 90 GLY A O 1
ATOM 735 N N . GLY A 1 91 ? 12.598 -9.272 -15.800 1.00 92.12 91 GLY A N 1
ATOM 736 C CA . GLY A 1 91 ? 12.315 -7.887 -16.167 1.00 92.12 91 GLY A CA 1
ATOM 737 C C . GLY A 1 91 ? 13.575 -7.149 -16.614 1.00 92.12 91 GLY A C 1
ATOM 738 O O . GLY A 1 91 ? 14.588 -7.145 -15.918 1.00 92.12 91 GLY A O 1
ATOM 739 N N . THR A 1 92 ? 13.505 -6.473 -17.762 1.00 92.94 92 THR A N 1
ATOM 740 C CA . THR A 1 92 ? 14.608 -5.634 -18.251 1.00 92.94 92 THR A CA 1
ATOM 741 C C . THR A 1 92 ? 14.376 -4.180 -17.827 1.00 92.94 92 THR A C 1
ATOM 743 O O . THR A 1 92 ? 13.435 -3.549 -18.326 1.00 92.94 92 THR A O 1
ATOM 746 N N . PRO A 1 93 ? 15.191 -3.631 -16.905 1.00 91.62 93 PRO A N 1
ATOM 747 C CA . PRO A 1 93 ? 14.996 -2.275 -16.421 1.00 91.62 93 PRO A CA 1
ATOM 748 C C . PRO A 1 93 ? 15.219 -1.268 -17.561 1.00 91.62 93 PRO A C 1
ATOM 750 O O . PRO A 1 93 ? 16.183 -1.406 -18.319 1.00 91.62 93 PRO A O 1
ATOM 753 N N . PRO A 1 94 ? 14.351 -0.252 -17.697 1.00 92.19 94 PRO A N 1
ATOM 754 C CA . PRO A 1 94 ? 14.531 0.806 -18.683 1.00 92.19 94 PRO A CA 1
ATOM 755 C C . PRO A 1 94 ? 15.634 1.788 -18.243 1.00 92.19 94 PRO A C 1
ATOM 757 O O . PRO A 1 94 ? 16.359 1.558 -17.271 1.00 92.19 94 PRO A O 1
ATOM 760 N N . ASP A 1 95 ? 15.751 2.915 -18.950 1.00 91.94 95 ASP A N 1
ATOM 761 C CA . ASP A 1 95 ? 16.621 4.018 -18.547 1.00 91.94 95 ASP A CA 1
ATOM 762 C C . ASP A 1 95 ? 16.327 4.493 -17.110 1.00 91.94 95 ASP A C 1
ATOM 764 O O . ASP A 1 95 ? 15.225 4.319 -16.576 1.00 91.94 95 ASP A O 1
ATOM 768 N N . ALA A 1 96 ? 17.322 5.122 -16.480 1.00 88.69 96 ALA A N 1
ATOM 769 C CA . ALA A 1 96 ? 17.256 5.514 -15.073 1.00 88.69 96 ALA A CA 1
ATOM 770 C C . ALA A 1 96 ? 16.053 6.417 -14.746 1.00 88.69 96 ALA A C 1
ATOM 772 O O . ALA A 1 96 ? 15.472 6.293 -13.667 1.00 88.69 96 ALA A O 1
ATOM 773 N N . VAL A 1 97 ? 15.649 7.294 -15.673 1.00 87.75 97 VAL A N 1
ATOM 774 C CA . VAL A 1 97 ? 14.529 8.217 -15.458 1.00 87.75 97 VAL A CA 1
ATOM 775 C C . VAL A 1 97 ? 13.210 7.453 -15.486 1.00 87.75 97 VAL A C 1
ATOM 777 O O . VAL A 1 97 ? 12.386 7.620 -14.588 1.00 87.75 97 VAL A O 1
ATOM 780 N N . THR A 1 98 ? 13.004 6.589 -16.479 1.00 89.19 98 THR A N 1
ATOM 781 C CA . THR A 1 98 ? 11.792 5.763 -16.574 1.00 89.19 98 THR A CA 1
ATOM 782 C C . THR A 1 98 ? 11.687 4.785 -15.406 1.00 89.19 98 THR A C 1
ATOM 784 O O . THR A 1 98 ? 10.614 4.650 -14.823 1.00 89.19 98 THR A O 1
ATOM 787 N N . ARG A 1 99 ? 12.797 4.160 -15.001 1.00 91.69 99 ARG A N 1
ATOM 788 C CA . ARG A 1 99 ? 12.833 3.239 -13.855 1.00 91.69 99 ARG A CA 1
ATOM 789 C C . ARG A 1 99 ? 12.444 3.944 -12.556 1.00 91.69 99 ARG A C 1
ATOM 791 O O . ARG A 1 99 ? 11.597 3.440 -11.825 1.00 91.69 99 ARG A O 1
ATOM 798 N N . PHE A 1 100 ? 12.989 5.140 -12.319 1.00 88.94 100 PHE A N 1
ATOM 799 C CA . PHE A 1 100 ? 12.646 5.965 -11.159 1.00 88.94 100 PHE A CA 1
ATOM 800 C C . PHE A 1 100 ? 11.160 6.349 -11.141 1.00 88.94 100 PHE A C 1
ATOM 802 O O . PHE A 1 100 ? 10.497 6.218 -10.116 1.00 88.94 100 PHE A O 1
ATOM 809 N N . LYS A 1 101 ? 10.592 6.750 -12.287 1.00 88.06 101 LYS A N 1
ATOM 810 C CA . LYS A 1 101 ? 9.143 6.998 -12.405 1.00 88.06 101 LYS A CA 1
ATOM 811 C C . LYS A 1 101 ? 8.321 5.743 -12.099 1.00 88.06 101 LYS A C 1
ATOM 813 O O . LYS A 1 101 ? 7.315 5.834 -11.396 1.00 88.06 101 LYS A O 1
ATOM 818 N N . GLY A 1 102 ? 8.776 4.590 -12.586 1.00 90.12 102 GLY A N 1
ATOM 819 C CA . GLY A 1 102 ? 8.183 3.288 -12.301 1.00 90.12 102 GLY A CA 1
ATOM 820 C C . GLY A 1 102 ? 8.139 2.977 -10.807 1.00 90.12 102 GLY A C 1
ATOM 821 O O . GLY A 1 102 ? 7.133 2.465 -10.330 1.00 90.12 102 GLY A O 1
ATOM 822 N N . TRP A 1 103 ? 9.158 3.364 -10.034 1.00 92.69 103 TRP A N 1
ATOM 823 C CA . TRP A 1 103 ? 9.152 3.151 -8.583 1.00 92.69 103 TRP A CA 1
ATOM 824 C C . TRP A 1 103 ? 8.059 3.937 -7.861 1.00 92.69 103 TRP A C 1
ATOM 826 O O . TRP A 1 103 ? 7.399 3.411 -6.964 1.00 92.69 103 TRP A O 1
ATOM 836 N N . TYR A 1 104 ? 7.825 5.183 -8.275 1.00 89.69 104 TYR A N 1
ATOM 837 C CA . TYR A 1 104 ? 6.725 5.984 -7.738 1.00 89.69 104 TYR A CA 1
ATOM 838 C C . TYR A 1 104 ? 5.375 5.376 -8.113 1.00 89.69 104 TYR A C 1
ATOM 840 O O . TYR A 1 104 ? 4.504 5.263 -7.253 1.00 89.69 104 TYR A O 1
ATOM 848 N N . MET A 1 105 ? 5.221 4.916 -9.356 1.00 89.44 105 MET A N 1
ATOM 849 C CA . MET A 1 105 ? 4.002 4.227 -9.785 1.00 89.44 105 MET A CA 1
ATOM 850 C C . MET A 1 105 ? 3.773 2.938 -8.995 1.00 89.44 105 MET A C 1
ATOM 852 O O . MET A 1 105 ? 2.690 2.756 -8.460 1.00 89.44 105 MET A O 1
ATOM 856 N N . MET A 1 106 ? 4.794 2.100 -8.803 1.00 91.88 106 MET A N 1
ATOM 857 C CA . MET A 1 106 ? 4.705 0.897 -7.966 1.00 91.88 106 MET A CA 1
ATOM 858 C C . MET A 1 106 ? 4.314 1.218 -6.519 1.00 91.88 106 MET A C 1
ATOM 860 O O . MET A 1 106 ? 3.498 0.503 -5.948 1.00 91.88 106 MET A O 1
ATOM 864 N N . SER A 1 107 ? 4.845 2.296 -5.931 1.00 92.50 107 SER A N 1
ATOM 865 C CA . SER A 1 107 ? 4.455 2.753 -4.587 1.00 92.50 107 SER A CA 1
ATOM 866 C C . SER A 1 107 ? 2.967 3.104 -4.510 1.00 92.50 107 SER A C 1
ATOM 868 O O . SER A 1 107 ? 2.269 2.655 -3.600 1.00 92.50 107 SER A O 1
ATOM 870 N N . ILE A 1 108 ? 2.472 3.860 -5.493 1.00 90.19 108 ILE A N 1
ATOM 871 C CA . ILE A 1 108 ? 1.061 4.252 -5.598 1.00 90.19 108 ILE A CA 1
ATOM 872 C C . ILE A 1 108 ? 0.188 3.005 -5.757 1.00 90.19 108 ILE A C 1
ATOM 874 O O . ILE A 1 108 ? -0.746 2.804 -4.985 1.00 90.19 108 ILE A O 1
ATOM 878 N N . THR A 1 109 ? 0.530 2.135 -6.707 1.00 89.81 109 THR A N 1
ATOM 879 C CA . THR A 1 109 ? -0.170 0.873 -6.958 1.00 89.81 109 THR A CA 1
ATOM 880 C C . THR A 1 109 ? -0.225 -0.004 -5.714 1.00 89.81 109 THR A C 1
ATOM 882 O O . THR A 1 109 ? -1.265 -0.569 -5.381 1.00 89.81 109 THR A O 1
ATOM 885 N N . TYR A 1 110 ? 0.898 -0.132 -5.012 1.00 92.75 110 TYR A N 1
ATOM 886 C CA . TYR A 1 110 ? 0.992 -0.972 -3.831 1.00 92.75 110 TYR A CA 1
ATOM 887 C C . TYR A 1 110 ? 0.108 -0.447 -2.697 1.00 92.75 110 TYR A C 1
ATOM 889 O O . TYR A 1 110 ? -0.642 -1.223 -2.106 1.00 92.75 110 TYR A O 1
ATOM 897 N N . ALA A 1 111 ? 0.115 0.868 -2.448 1.00 92.06 111 ALA A N 1
ATOM 898 C CA . ALA A 1 111 ? -0.794 1.494 -1.489 1.00 92.06 111 ALA A CA 1
ATOM 899 C C . ALA A 1 111 ? -2.262 1.182 -1.811 1.00 92.06 111 ALA A C 1
ATOM 901 O O . ALA A 1 111 ? -3.046 0.894 -0.908 1.00 92.06 111 ALA A O 1
ATOM 902 N N . ILE A 1 112 ? -2.626 1.175 -3.096 1.00 88.06 112 ILE A N 1
ATOM 903 C CA . ILE A 1 112 ? -3.994 0.869 -3.512 1.00 88.06 112 ILE A CA 1
ATOM 904 C C . ILE A 1 112 ? -4.343 -0.603 -3.272 1.00 88.06 112 ILE A C 1
ATOM 906 O O . ILE A 1 112 ? -5.370 -0.879 -2.662 1.00 88.06 112 ILE A O 1
ATOM 910 N N . PHE A 1 113 ? -3.487 -1.560 -3.641 1.00 89.88 113 PHE A N 1
ATOM 911 C CA . PHE A 1 113 ? -3.754 -2.971 -3.320 1.00 89.88 113 PHE A CA 1
ATOM 912 C C . PHE A 1 113 ? -3.850 -3.230 -1.813 1.00 89.88 113 PHE A C 1
ATOM 914 O O . PHE A 1 113 ? -4.620 -4.089 -1.380 1.00 89.88 113 PHE A O 1
ATOM 921 N N . LEU A 1 114 ? -3.105 -2.477 -1.002 1.00 92.75 114 LEU A N 1
ATOM 922 C CA . LEU A 1 114 ? -3.246 -2.522 0.448 1.00 92.75 114 LEU A CA 1
ATOM 923 C C . LEU A 1 114 ? -4.597 -1.969 0.921 1.00 92.75 114 LEU A C 1
ATOM 925 O O . LEU A 1 114 ? -5.193 -2.561 1.818 1.00 92.75 114 LEU A O 1
ATOM 929 N N . ILE A 1 115 ? -5.109 -0.888 0.321 1.00 89.31 115 ILE A N 1
ATOM 930 C CA . ILE A 1 115 ? -6.471 -0.386 0.586 1.00 89.31 115 ILE A CA 1
ATOM 931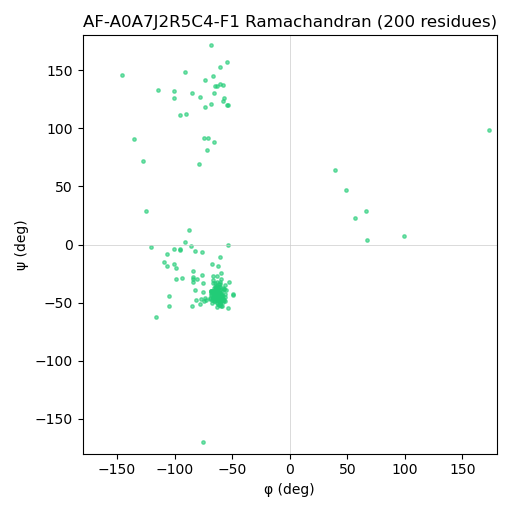 C C . ILE A 1 115 ? -7.498 -1.486 0.305 1.00 89.31 115 ILE A C 1
ATOM 933 O O . ILE A 1 115 ? -8.317 -1.794 1.173 1.00 89.31 115 ILE A O 1
ATOM 937 N N . CYS A 1 116 ? -7.386 -2.146 -0.847 1.00 85.75 116 CYS A N 1
ATOM 938 C CA . CYS A 1 116 ? -8.285 -3.232 -1.220 1.00 85.75 116 CYS A CA 1
ATOM 939 C C . CYS A 1 116 ? -8.238 -4.388 -0.223 1.00 85.75 116 CYS A C 1
ATOM 941 O O . CYS A 1 116 ? -9.264 -4.918 0.208 1.00 85.75 116 CYS A O 1
ATOM 943 N N . ALA A 1 117 ? -7.031 -4.753 0.206 1.00 89.94 117 ALA A N 1
ATOM 944 C CA . ALA A 1 117 ? -6.840 -5.784 1.208 1.00 89.94 117 ALA A CA 1
ATOM 945 C C . ALA A 1 117 ? -7.453 -5.396 2.564 1.00 89.94 117 ALA A C 1
ATOM 947 O O . ALA A 1 117 ? -8.052 -6.252 3.212 1.00 89.94 117 ALA A O 1
ATOM 948 N N . VAL A 1 118 ? -7.367 -4.125 2.986 1.00 89.06 118 VAL A N 1
ATOM 949 C CA . VAL A 1 118 ? -8.044 -3.633 4.204 1.00 89.06 118 VAL A CA 1
ATOM 950 C C . VAL A 1 118 ? -9.547 -3.857 4.107 1.00 89.06 118 VAL A C 1
ATOM 952 O O . VAL A 1 118 ? -10.134 -4.426 5.031 1.00 89.06 118 VAL A O 1
ATOM 955 N N . VAL A 1 119 ? -10.158 -3.455 2.991 1.00 83.12 119 VAL A N 1
ATOM 956 C CA . VAL A 1 119 ? -11.597 -3.620 2.760 1.00 83.12 119 VAL A CA 1
ATOM 957 C C . VAL A 1 119 ? -11.975 -5.102 2.796 1.00 83.12 119 VAL A C 1
ATOM 959 O O . VAL A 1 119 ? -12.818 -5.489 3.605 1.00 83.12 119 VAL A O 1
ATOM 962 N N . LEU A 1 120 ? -11.299 -5.957 2.024 1.00 83.56 120 LEU A N 1
ATOM 963 C CA . LEU A 1 120 ? -11.553 -7.404 2.000 1.00 83.56 120 LEU A CA 1
ATOM 964 C C . LEU A 1 120 ? -11.426 -8.056 3.385 1.00 83.56 120 LEU A C 1
ATOM 966 O O . LEU A 1 120 ? -12.324 -8.784 3.810 1.00 83.56 120 LEU A O 1
ATOM 970 N N . VAL A 1 121 ? -10.342 -7.776 4.116 1.00 85.31 121 VAL A N 1
ATOM 971 C CA . VAL A 1 121 ? -10.121 -8.331 5.462 1.00 85.31 121 VAL A CA 1
ATOM 972 C C . VAL A 1 121 ? -11.182 -7.828 6.437 1.00 85.31 121 VAL A C 1
ATOM 974 O O . VAL A 1 121 ? -11.665 -8.599 7.263 1.00 85.31 121 VAL A O 1
ATOM 977 N N . SER A 1 122 ? -11.578 -6.558 6.351 1.00 78.62 122 SER A N 1
ATOM 978 C CA . SER A 1 122 ? -12.640 -6.015 7.202 1.00 78.62 122 SER A CA 1
ATOM 979 C C . SER A 1 122 ? -14.015 -6.618 6.927 1.00 78.62 122 SER A C 1
ATOM 981 O O . SER A 1 122 ? -14.788 -6.775 7.861 1.00 78.62 122 SER A O 1
ATOM 983 N N . LEU A 1 123 ? -14.314 -6.983 5.677 1.00 74.50 123 LEU A N 1
ATOM 984 C CA . LEU A 1 123 ? -15.620 -7.515 5.294 1.00 74.50 123 LEU A CA 1
ATOM 985 C C . LEU A 1 123 ? -15.756 -9.005 5.603 1.00 74.50 123 LEU A C 1
ATOM 987 O O . LEU A 1 123 ? -16.763 -9.437 6.158 1.00 74.50 123 LEU A O 1
ATOM 991 N N . PHE A 1 124 ? -14.757 -9.800 5.225 1.00 77.19 124 PHE A N 1
ATOM 992 C CA . PHE A 1 124 ? -14.866 -11.260 5.265 1.00 77.19 124 PHE A CA 1
ATOM 993 C C . PHE A 1 124 ? -14.229 -11.883 6.502 1.00 77.19 124 PHE A C 1
ATOM 995 O O . PHE A 1 124 ? -14.551 -13.016 6.856 1.00 77.19 124 PHE A O 1
ATOM 1002 N N . LEU A 1 125 ? -13.320 -11.162 7.155 1.00 74.56 125 LEU A N 1
ATOM 1003 C CA . LEU A 1 125 ? -12.518 -11.676 8.264 1.00 74.56 125 LEU A CA 1
ATOM 1004 C C . LEU A 1 125 ? -12.667 -10.804 9.509 1.00 74.56 125 LEU A C 1
ATOM 1006 O O . LEU A 1 125 ? -11.766 -10.742 10.352 1.00 74.56 125 LEU A O 1
ATOM 1010 N N . ASP A 1 126 ? -13.829 -10.158 9.636 1.00 64.88 126 ASP A N 1
ATOM 1011 C CA . ASP A 1 126 ? -14.173 -9.404 10.827 1.00 64.88 126 ASP A CA 1
ATOM 1012 C C . ASP A 1 126 ? -14.125 -10.324 12.053 1.00 64.88 126 ASP A C 1
ATOM 1014 O O . ASP A 1 126 ? -14.752 -11.389 12.110 1.00 64.88 126 ASP A O 1
ATOM 1018 N N . ASN A 1 127 ? -13.314 -9.936 13.032 1.00 62.72 127 ASN A N 1
ATOM 1019 C CA . ASN A 1 127 ? -13.065 -10.704 14.246 1.00 62.72 127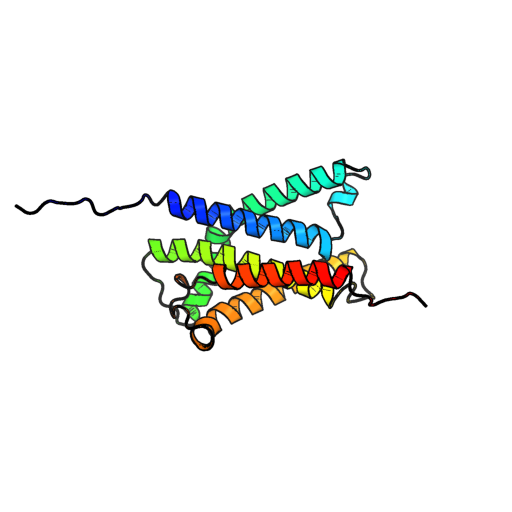 ASN A CA 1
ATOM 1020 C C . ASN A 1 127 ? -12.534 -12.148 14.063 1.00 62.72 127 ASN A C 1
ATOM 1022 O O . ASN A 1 127 ? -12.665 -12.969 14.975 1.00 62.72 127 ASN A O 1
ATOM 1026 N N . TRP A 1 128 ? -11.902 -12.486 12.931 1.00 60.34 128 TRP A N 1
ATOM 1027 C CA . TRP A 1 128 ? -11.247 -13.787 12.743 1.00 60.34 128 TRP A CA 1
ATOM 1028 C C . TRP A 1 128 ? -9.719 -13.691 12.936 1.00 60.34 128 TRP A C 1
ATOM 1030 O O . TRP A 1 128 ? -9.081 -12.898 12.243 1.00 60.34 128 TRP A O 1
ATOM 1040 N N . PRO A 1 129 ? -9.100 -14.511 13.817 1.00 65.75 129 PRO A N 1
ATOM 1041 C CA . PRO A 1 129 ? -9.692 -15.610 14.590 1.00 65.75 129 PRO A CA 1
ATOM 1042 C C . PRO A 1 129 ? -10.352 -15.156 15.904 1.00 65.75 129 PRO A C 1
ATOM 1044 O O . PRO A 1 129 ? -9.714 -14.539 16.756 1.00 65.75 129 PRO A O 1
ATOM 1047 N N . LYS A 1 130 ? -11.596 -15.600 16.143 1.00 66.00 130 LYS A N 1
ATOM 1048 C CA . LYS A 1 130 ? -12.437 -15.215 17.303 1.00 66.00 130 LYS A CA 1
ATOM 1049 C C . LYS A 1 130 ? -11.864 -15.570 18.686 1.00 66.00 130 LYS A C 1
ATOM 1051 O O . LYS A 1 130 ? -12.406 -15.157 19.703 1.00 66.00 130 LYS A O 1
ATOM 1056 N N . LYS A 1 131 ? -10.798 -16.374 18.740 1.00 71.12 131 LYS A N 1
ATOM 1057 C CA . LYS A 1 131 ? -10.170 -16.861 19.982 1.00 71.12 131 LYS A CA 1
ATOM 1058 C C . LYS A 1 131 ? -8.984 -16.005 20.438 1.00 71.12 131 LYS A C 1
ATOM 1060 O O . LYS A 1 131 ? -8.372 -16.308 21.459 1.00 71.12 131 LYS A O 1
ATOM 1065 N N . TYR A 1 132 ? -8.598 -14.993 19.665 1.00 75.50 132 TYR A N 1
ATOM 1066 C CA . TYR A 1 132 ? -7.417 -14.186 19.952 1.00 75.50 132 TYR A CA 1
ATOM 1067 C C . TYR A 1 132 ? -7.745 -12.971 20.814 1.00 75.50 132 TYR A C 1
ATOM 1069 O O . TYR A 1 132 ? -8.822 -12.390 20.722 1.00 75.50 132 TYR A O 1
ATOM 1077 N N . SER A 1 133 ? -6.781 -12.565 21.646 1.00 80.00 133 SER A N 1
ATOM 1078 C CA . SER A 1 133 ? -6.848 -11.260 22.302 1.00 80.00 133 SER A CA 1
ATOM 1079 C C . SER A 1 133 ? -6.862 -10.154 21.246 1.00 80.00 133 SER A C 1
ATOM 1081 O O . SER A 1 133 ? -6.291 -10.321 20.167 1.00 80.00 133 SER A O 1
ATOM 1083 N N . GLN A 1 134 ? -7.463 -9.006 21.567 1.00 75.69 134 GLN A N 1
ATOM 1084 C CA . GLN A 1 134 ? -7.609 -7.878 20.638 1.00 75.69 134 GLN A CA 1
ATOM 1085 C C . GLN A 1 134 ? -6.285 -7.506 19.941 1.00 75.69 134 GLN A C 1
ATOM 1087 O O . GLN A 1 134 ? -6.247 -7.352 18.727 1.00 75.69 134 GLN A O 1
ATOM 1092 N N . TRP A 1 135 ? -5.168 -7.481 20.681 1.00 78.00 135 TRP A N 1
ATOM 1093 C CA . TRP A 1 135 ? -3.835 -7.214 20.122 1.00 78.00 135 TRP A CA 1
ATOM 1094 C C . TRP A 1 135 ? -3.373 -8.259 19.099 1.00 78.00 135 TRP A C 1
ATOM 1096 O O . TRP A 1 135 ? -2.867 -7.915 18.033 1.00 78.00 135 TRP A O 1
ATOM 1106 N N . LYS A 1 136 ? -3.560 -9.546 19.413 1.00 82.00 136 LYS A N 1
ATOM 1107 C CA . LYS A 1 136 ? -3.204 -10.645 18.507 1.00 82.00 136 LYS A CA 1
ATOM 1108 C C . LYS A 1 136 ? -4.079 -10.626 17.256 1.00 82.00 136 LYS A C 1
ATOM 1110 O O . LYS A 1 136 ? -3.577 -10.889 16.169 1.00 82.00 136 LYS A O 1
ATOM 1115 N N . ASN A 1 137 ? -5.356 -10.286 17.410 1.00 82.06 137 ASN A N 1
ATOM 1116 C CA . ASN A 1 137 ? -6.284 -10.137 16.298 1.00 82.06 137 ASN A CA 1
ATOM 1117 C C . ASN A 1 137 ? -5.866 -8.972 15.379 1.00 82.06 137 ASN A C 1
ATOM 1119 O O . ASN A 1 137 ? -5.730 -9.158 14.174 1.00 82.06 137 ASN A O 1
ATOM 1123 N N . PHE A 1 138 ? -5.538 -7.805 15.944 1.00 82.50 138 PHE A N 1
ATOM 1124 C CA . PHE A 1 138 ? -5.044 -6.656 15.176 1.00 82.50 138 PHE A CA 1
ATOM 1125 C C . PHE A 1 138 ? -3.761 -6.961 14.409 1.00 82.50 138 PHE A C 1
ATOM 1127 O O . PHE A 1 138 ? -3.678 -6.661 13.220 1.00 82.50 138 PHE A O 1
ATOM 1134 N N . LEU A 1 139 ? -2.780 -7.592 15.060 1.00 86.81 139 LEU A N 1
ATOM 1135 C CA . LEU A 1 139 ? -1.533 -7.965 14.399 1.00 86.81 139 LEU A CA 1
ATOM 1136 C C . LEU A 1 139 ? -1.780 -8.971 13.270 1.00 86.81 139 LEU A C 1
ATOM 1138 O O . LEU A 1 139 ? -1.239 -8.812 12.179 1.00 86.81 139 LEU A O 1
ATOM 1142 N N . PHE A 1 140 ? -2.619 -9.978 13.513 1.00 88.00 140 PHE A N 1
ATOM 1143 C CA . PHE A 1 140 ? -2.969 -10.970 12.503 1.00 88.00 140 PHE A CA 1
ATOM 1144 C C . PHE A 1 140 ? -3.642 -10.326 11.285 1.00 88.00 140 PHE A C 1
ATOM 1146 O O . PHE A 1 140 ? -3.203 -10.539 10.158 1.00 88.00 140 PHE A O 1
ATOM 1153 N N . ARG A 1 141 ? -4.664 -9.491 11.507 1.00 86.56 141 ARG A N 1
ATOM 1154 C CA . ARG A 1 141 ? -5.384 -8.790 10.435 1.00 86.56 141 ARG A CA 1
ATOM 1155 C C . ARG A 1 141 ? -4.467 -7.838 9.675 1.00 86.56 141 ARG A C 1
ATOM 1157 O O . ARG A 1 141 ? -4.531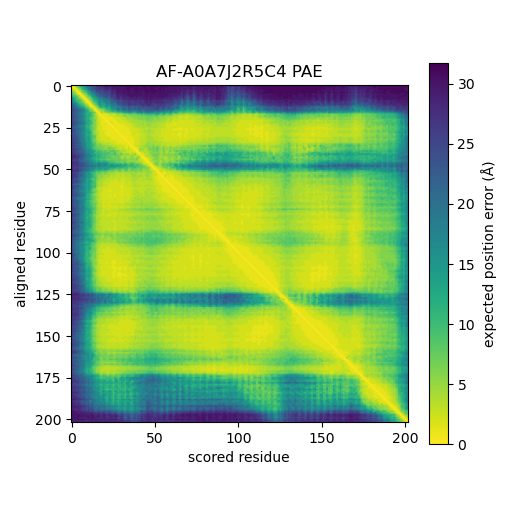 -7.799 8.453 1.00 86.56 141 ARG A O 1
ATOM 1164 N N . PHE A 1 142 ? -3.577 -7.127 10.367 1.00 90.19 142 PHE A N 1
ATOM 1165 C CA . PHE A 1 142 ? -2.574 -6.279 9.724 1.00 90.19 142 PHE A CA 1
ATOM 1166 C C . PHE A 1 142 ? -1.649 -7.085 8.808 1.00 90.19 142 PHE A C 1
ATOM 1168 O O . PHE A 1 142 ? -1.512 -6.752 7.635 1.00 90.19 142 PHE A O 1
ATOM 1175 N N . LEU A 1 143 ? -1.063 -8.180 9.302 1.00 93.19 143 LEU A N 1
ATOM 1176 C CA . LEU A 1 143 ? -0.206 -9.047 8.487 1.00 93.19 143 LEU A CA 1
ATOM 1177 C C . LEU A 1 143 ? -0.959 -9.639 7.296 1.00 93.19 143 LEU A C 1
ATOM 1179 O O . LEU A 1 143 ? -0.399 -9.754 6.210 1.00 93.19 143 LEU A O 1
ATOM 1183 N N . LEU A 1 144 ? -2.233 -9.973 7.483 1.00 92.19 144 LEU A N 1
ATOM 1184 C CA . LEU A 1 144 ? -3.069 -10.493 6.416 1.00 92.19 144 LEU A CA 1
ATOM 1185 C C . LEU A 1 144 ? -3.366 -9.442 5.341 1.00 92.19 144 LEU A C 1
ATOM 1187 O O . LEU A 1 144 ? -3.309 -9.766 4.159 1.00 92.19 144 LEU A O 1
ATOM 1191 N N . VAL A 1 145 ? -3.614 -8.188 5.731 1.00 93.19 145 VAL A N 1
ATOM 1192 C CA . VAL A 1 145 ? -3.730 -7.056 4.799 1.00 93.19 145 VAL A CA 1
ATOM 1193 C C . VAL A 1 145 ? -2.452 -6.911 3.975 1.00 93.19 145 VAL A C 1
ATOM 1195 O O . VAL A 1 145 ? -2.524 -6.826 2.750 1.00 93.19 145 VAL A O 1
ATOM 1198 N N . ILE A 1 146 ? -1.284 -6.939 4.627 1.00 95.31 146 ILE A N 1
ATOM 1199 C CA . ILE A 1 146 ? 0.005 -6.867 3.928 1.00 95.31 146 ILE A CA 1
ATOM 1200 C C . ILE A 1 146 ? 0.169 -8.051 2.969 1.00 95.31 146 ILE A C 1
ATOM 1202 O O . ILE A 1 146 ? 0.539 -7.847 1.816 1.00 95.31 146 ILE A O 1
ATOM 1206 N N . ALA A 1 147 ? -0.140 -9.275 3.404 1.00 95.81 147 ALA A N 1
ATOM 1207 C CA . ALA A 1 147 ? -0.009 -10.471 2.578 1.00 95.81 147 ALA A CA 1
ATOM 1208 C C . ALA A 1 147 ? -0.934 -10.427 1.352 1.00 95.81 147 ALA A C 1
ATOM 1210 O O . ALA A 1 147 ? -0.456 -10.542 0.226 1.00 95.81 147 ALA A O 1
ATOM 1211 N N . ILE A 1 148 ? -2.238 -10.209 1.552 1.00 93.31 148 ILE A N 1
ATOM 1212 C CA . ILE A 1 148 ? -3.226 -10.145 0.466 1.00 93.31 148 ILE A CA 1
ATOM 1213 C C . ILE A 1 148 ? -2.879 -9.013 -0.503 1.00 93.31 148 ILE A C 1
ATOM 1215 O O . ILE A 1 148 ? -2.867 -9.238 -1.713 1.00 93.31 148 ILE A O 1
ATOM 1219 N N . GLY A 1 149 ? -2.548 -7.824 0.008 1.00 92.88 149 GLY A N 1
ATOM 1220 C CA . GLY A 1 149 ? -2.169 -6.691 -0.834 1.00 92.88 149 GLY A CA 1
ATOM 1221 C C . GLY A 1 149 ? -0.895 -6.963 -1.634 1.00 92.88 149 GLY A C 1
ATOM 1222 O O . GLY A 1 149 ? -0.865 -6.699 -2.831 1.00 92.88 149 GLY A O 1
ATOM 1223 N N . THR A 1 150 ? 0.123 -7.579 -1.024 1.00 95.44 150 THR A N 1
ATOM 1224 C CA . THR A 1 150 ? 1.382 -7.919 -1.710 1.00 95.44 150 THR A CA 1
ATOM 1225 C C . THR A 1 150 ? 1.188 -8.982 -2.783 1.00 95.44 150 THR A C 1
ATOM 1227 O O . THR A 1 150 ? 1.667 -8.808 -3.901 1.00 95.44 150 THR A O 1
ATOM 1230 N N . PHE A 1 151 ? 0.463 -10.064 -2.488 1.00 95.06 151 PHE A N 1
ATOM 1231 C CA . PHE A 1 151 ? 0.194 -11.099 -3.486 1.00 95.06 151 PHE A CA 1
ATOM 1232 C C . PHE A 1 151 ? -0.661 -10.571 -4.637 1.00 95.06 151 PHE A C 1
ATOM 1234 O O . PHE A 1 151 ? -0.384 -10.895 -5.788 1.00 95.06 151 PHE A O 1
ATOM 1241 N N . SER A 1 152 ? -1.648 -9.720 -4.347 1.00 91.50 152 SER A N 1
ATOM 1242 C CA . SER A 1 152 ? -2.482 -9.091 -5.378 1.00 91.50 152 SER A CA 1
ATOM 1243 C C . SER A 1 152 ? -1.675 -8.117 -6.237 1.00 91.50 152 SER A C 1
ATOM 1245 O O . SER A 1 152 ? -1.804 -8.133 -7.456 1.00 91.50 152 SER A O 1
ATOM 1247 N N . PHE A 1 153 ? -0.788 -7.331 -5.619 1.00 92.38 153 PHE A N 1
ATOM 1248 C CA . PHE A 1 153 ? 0.148 -6.449 -6.314 1.00 92.38 153 PHE A CA 1
ATOM 1249 C C . PHE A 1 153 ? 1.062 -7.229 -7.259 1.00 92.38 153 PHE A C 1
ATOM 1251 O O . PHE A 1 153 ? 1.109 -6.931 -8.449 1.00 92.38 153 PHE A O 1
ATOM 1258 N N . ILE A 1 154 ? 1.746 -8.264 -6.764 1.00 93.56 154 ILE A N 1
ATOM 1259 C CA . ILE A 1 154 ? 2.626 -9.094 -7.597 1.00 93.56 154 ILE A CA 1
ATOM 1260 C C . ILE A 1 154 ? 1.816 -9.778 -8.704 1.00 93.56 154 ILE A C 1
ATOM 1262 O O . ILE A 1 154 ? 2.216 -9.749 -9.865 1.00 93.56 154 ILE A O 1
ATOM 1266 N N . GLY A 1 155 ? 0.655 -10.343 -8.362 1.00 91.81 155 GLY A N 1
ATOM 1267 C CA . GLY A 1 155 ? -0.254 -10.967 -9.318 1.00 91.81 155 GLY A CA 1
ATOM 1268 C C . GLY A 1 155 ? -0.674 -10.007 -10.428 1.00 91.81 155 GLY A C 1
ATOM 1269 O O . GLY A 1 155 ? -0.635 -10.384 -11.592 1.00 91.81 155 GLY A O 1
ATOM 1270 N N . TYR A 1 156 ? -0.991 -8.753 -10.100 1.00 89.25 156 TYR A N 1
ATOM 1271 C CA . TYR A 1 156 ? -1.290 -7.731 -11.100 1.00 89.25 156 TYR A CA 1
ATOM 1272 C C . TYR A 1 156 ? -0.115 -7.501 -12.046 1.00 89.25 156 TYR A C 1
ATOM 1274 O O . TYR A 1 156 ? -0.296 -7.628 -13.250 1.00 89.25 156 TYR A O 1
ATOM 1282 N N . TYR A 1 157 ? 1.087 -7.229 -11.531 1.00 90.69 157 TYR A N 1
ATOM 1283 C CA . TYR A 1 157 ? 2.246 -6.950 -12.390 1.00 90.69 157 TYR A CA 1
ATOM 1284 C C . TYR A 1 157 ? 2.631 -8.141 -13.277 1.00 90.69 157 TYR A C 1
ATOM 1286 O O . TYR A 1 157 ? 3.187 -7.947 -14.351 1.00 90.69 157 TYR A O 1
ATOM 1294 N N . LEU A 1 158 ? 2.339 -9.374 -12.860 1.00 91.50 158 LEU A N 1
ATOM 1295 C CA . LEU A 1 158 ? 2.627 -10.564 -13.665 1.00 91.50 158 LEU A CA 1
ATOM 1296 C C . LEU A 1 158 ? 1.540 -10.879 -14.694 1.00 91.50 158 LEU A C 1
ATOM 1298 O O . LEU A 1 158 ? 1.832 -11.428 -15.754 1.00 91.50 158 LEU A O 1
ATOM 1302 N N . LEU A 1 159 ? 0.284 -10.577 -14.372 1.00 89.88 159 LEU A N 1
ATOM 1303 C CA . LEU A 1 159 ? -0.869 -11.030 -15.144 1.00 89.88 159 LEU A CA 1
ATOM 1304 C C . LEU A 1 159 ? -1.510 -9.908 -15.975 1.00 89.88 159 LEU A C 1
ATOM 1306 O O . LEU A 1 159 ? -2.230 -10.206 -16.930 1.00 89.88 159 LEU A O 1
ATOM 1310 N N . SER A 1 160 ? -1.256 -8.630 -15.666 1.00 86.38 160 SER A N 1
ATOM 1311 C CA . SER A 1 160 ? -1.897 -7.507 -16.360 1.00 86.38 160 SER A CA 1
ATOM 1312 C C . SER A 1 160 ? -1.588 -7.430 -17.857 1.00 86.38 160 SER A C 1
ATOM 1314 O O . SER A 1 160 ? -2.529 -7.161 -18.608 1.00 86.38 160 SER A O 1
ATOM 1316 N N . PRO A 1 161 ? -0.375 -7.754 -18.353 1.00 86.56 161 PRO A N 1
ATOM 1317 C CA . PRO A 1 161 ? -0.134 -7.778 -19.797 1.00 86.56 161 PRO A CA 1
ATOM 1318 C C . PRO A 1 161 ? -0.975 -8.831 -20.515 1.00 86.56 161 PRO A C 1
ATOM 1320 O O . PRO A 1 161 ?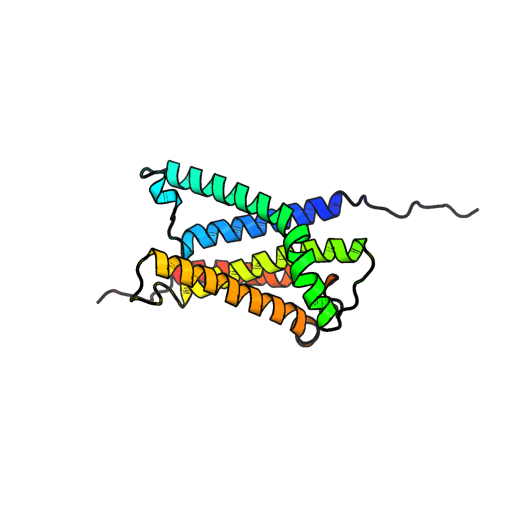 -1.394 -8.630 -21.649 1.00 86.56 161 PRO A O 1
ATOM 1323 N N . ILE A 1 162 ? -1.251 -9.949 -19.839 1.00 86.94 162 ILE A N 1
ATOM 1324 C CA . ILE A 1 162 ? -1.976 -11.089 -20.405 1.00 86.94 162 ILE A CA 1
ATOM 1325 C C . ILE A 1 162 ? -3.479 -10.799 -20.456 1.00 86.94 162 ILE A C 1
ATOM 1327 O O . ILE A 1 162 ? -4.117 -11.046 -21.476 1.00 86.94 162 ILE A O 1
ATOM 1331 N N . PHE A 1 163 ? -4.052 -10.286 -19.364 1.00 82.75 163 PHE A N 1
ATOM 1332 C CA . PHE A 1 163 ? -5.506 -10.118 -19.247 1.00 82.75 163 PHE A CA 1
ATOM 1333 C C . PHE A 1 163 ? -6.017 -8.738 -19.657 1.00 82.75 163 PHE A C 1
ATOM 1335 O O . PHE A 1 163 ? -7.160 -8.624 -20.093 1.00 82.75 163 PHE A O 1
ATOM 1342 N N . PHE A 1 164 ? -5.198 -7.696 -19.508 1.00 79.75 164 PHE A N 1
ATOM 1343 C CA . PHE A 1 164 ? -5.612 -6.306 -19.714 1.00 79.75 164 PHE A CA 1
ATOM 1344 C C . PHE A 1 164 ? -4.813 -5.592 -20.810 1.00 79.75 164 PHE A C 1
ATOM 1346 O O . PHE A 1 164 ? -5.118 -4.442 -21.116 1.00 79.75 164 PHE A O 1
ATOM 1353 N N . GLY A 1 165 ? -3.821 -6.258 -21.415 1.00 80.81 165 GLY A N 1
ATOM 1354 C CA . GLY A 1 165 ? -2.989 -5.671 -22.468 1.00 80.81 165 GLY A CA 1
ATOM 1355 C C . GLY A 1 165 ? -2.101 -4.520 -21.983 1.00 80.81 165 GLY A C 1
ATOM 1356 O O . GLY A 1 165 ? -1.826 -3.604 -22.754 1.00 80.81 165 GLY A O 1
ATOM 1357 N N . ASP A 1 166 ? -1.699 -4.540 -20.708 1.00 83.81 166 ASP A N 1
ATOM 1358 C CA . ASP A 1 166 ? -0.749 -3.577 -20.128 1.00 83.81 166 ASP A CA 1
ATOM 1359 C C . ASP A 1 166 ? 0.675 -3.759 -20.709 1.00 83.81 166 ASP A C 1
ATOM 1361 O O . ASP A 1 166 ? 0.958 -4.722 -21.427 1.00 83.81 166 ASP A O 1
ATOM 1365 N N . ASP A 1 167 ? 1.589 -2.836 -20.401 1.00 86.25 167 ASP A N 1
ATOM 1366 C CA . ASP A 1 167 ? 2.979 -2.885 -20.877 1.00 86.25 167 ASP A CA 1
ATOM 1367 C C . ASP A 1 167 ? 3.701 -4.137 -20.339 1.00 86.25 167 ASP A C 1
ATOM 1369 O O . ASP A 1 167 ? 3.610 -4.452 -19.158 1.00 86.25 167 ASP A O 1
ATOM 1373 N N . LEU A 1 168 ? 4.471 -4.839 -21.178 1.00 86.94 168 LEU A N 1
ATOM 1374 C CA . LEU A 1 168 ? 5.298 -5.983 -20.757 1.00 86.94 168 LEU A CA 1
ATOM 1375 C C . LEU A 1 168 ? 6.456 -5.568 -19.830 1.00 86.94 168 LEU A C 1
ATOM 1377 O O . LEU A 1 168 ? 7.065 -6.404 -19.163 1.00 86.94 168 LEU A O 1
ATOM 1381 N N . ASN A 1 169 ? 6.796 -4.280 -19.800 1.00 90.31 169 ASN A N 1
ATOM 1382 C CA . ASN A 1 169 ? 7.815 -3.711 -18.938 1.00 90.31 169 ASN A CA 1
ATOM 1383 C C . ASN A 1 169 ? 7.208 -3.260 -17.599 1.00 90.31 169 ASN A C 1
ATOM 1385 O O . ASN A 1 169 ? 6.492 -2.259 -17.528 1.00 90.31 169 ASN A O 1
ATOM 1389 N N . TYR A 1 170 ? 7.585 -3.940 -16.512 1.00 90.62 170 TYR A N 1
ATOM 1390 C CA . TYR A 1 170 ? 7.073 -3.676 -15.161 1.00 90.62 170 TYR A CA 1
ATOM 1391 C C . TYR A 1 170 ? 7.184 -2.207 -14.713 1.00 90.62 170 TYR A C 1
ATOM 1393 O O . TYR A 1 170 ? 6.332 -1.719 -13.984 1.00 90.62 170 TYR A O 1
ATOM 1401 N N . TRP A 1 171 ? 8.197 -1.452 -15.148 1.00 92.75 171 TRP A N 1
ATOM 1402 C CA . TRP A 1 171 ? 8.382 -0.051 -14.734 1.00 92.75 171 TRP A CA 1
ATOM 1403 C C . TRP A 1 171 ? 7.525 0.947 -15.520 1.00 92.75 171 TRP A C 1
ATOM 1405 O O . TRP A 1 171 ? 7.533 2.139 -15.205 1.00 92.75 171 TRP A O 1
ATOM 1415 N N . ARG A 1 172 ? 6.808 0.479 -16.546 1.00 89.81 172 ARG A N 1
ATOM 1416 C CA . ARG A 1 172 ? 5.929 1.291 -17.399 1.00 89.81 172 ARG A CA 1
ATOM 1417 C C . ARG A 1 172 ? 4.445 1.008 -17.180 1.00 89.81 172 ARG A C 1
ATOM 1419 O O . ARG A 1 172 ? 3.628 1.833 -17.582 1.00 89.81 172 ARG A O 1
ATOM 1426 N N . MET A 1 173 ? 4.113 -0.096 -16.511 1.00 87.88 173 MET A N 1
ATOM 1427 C CA . MET A 1 173 ? 2.740 -0.437 -16.137 1.00 87.88 173 MET A CA 1
ATOM 1428 C C . MET A 1 173 ? 2.109 0.665 -15.282 1.00 87.88 173 MET A C 1
ATOM 1430 O O . MET A 1 173 ? 2.737 1.199 -14.359 1.00 87.88 173 MET A O 1
ATOM 1434 N N . ASN A 1 174 ? 0.846 0.986 -15.565 1.00 78.94 174 ASN A N 1
ATOM 1435 C CA . ASN A 1 174 ? 0.098 2.004 -14.831 1.00 78.94 174 ASN A CA 1
ATOM 1436 C C . ASN A 1 174 ? -1.327 1.528 -14.492 1.00 78.94 174 ASN A C 1
ATOM 1438 O O . ASN A 1 174 ? -2.266 1.794 -15.244 1.00 78.94 174 ASN A O 1
ATOM 1442 N N . PRO A 1 175 ? -1.523 0.901 -13.322 1.00 72.62 175 PRO A N 1
ATOM 1443 C CA . PRO A 1 175 ? -2.838 0.427 -12.891 1.00 72.62 175 PRO A CA 1
ATOM 1444 C C . PRO A 1 175 ? -3.769 1.525 -12.385 1.00 72.62 175 PRO A C 1
ATOM 1446 O O . PRO A 1 175 ? -4.932 1.243 -12.096 1.00 72.62 175 PRO A O 1
ATOM 1449 N N . THR A 1 176 ? -3.288 2.765 -12.246 1.00 68.50 176 THR A N 1
ATOM 1450 C CA . THR A 1 176 ? -4.033 3.858 -11.602 1.00 68.50 176 THR A CA 1
ATOM 1451 C C . THR A 1 176 ? -5.473 4.005 -12.125 1.00 68.50 176 THR A C 1
ATOM 1453 O O . THR A 1 176 ? -6.376 4.134 -11.297 1.00 68.50 176 THR A O 1
ATOM 1456 N N . PRO A 1 177 ? -5.759 3.935 -13.444 1.00 64.25 177 PRO A N 1
ATOM 1457 C CA . PRO A 1 177 ? -7.130 4.059 -13.950 1.00 64.25 177 PRO A CA 1
ATOM 1458 C C . PRO A 1 177 ? -8.050 2.898 -13.538 1.00 64.25 177 PRO A C 1
ATOM 1460 O O . PRO A 1 177 ? -9.165 3.133 -13.074 1.00 64.25 177 PRO A O 1
ATOM 1463 N N . PHE A 1 178 ? -7.579 1.652 -13.660 1.00 65.81 178 PHE A N 1
ATOM 1464 C CA . PHE A 1 178 ? -8.323 0.454 -13.245 1.00 65.81 178 PHE A CA 1
ATOM 1465 C C . PHE A 1 178 ? -8.593 0.465 -11.737 1.00 65.81 178 PHE A C 1
ATOM 1467 O O . PHE A 1 178 ? -9.675 0.120 -11.265 1.00 65.81 178 PHE A O 1
ATOM 1474 N N . MET A 1 179 ? -7.615 0.936 -10.976 1.00 66.06 179 MET A N 1
ATOM 1475 C CA . MET A 1 179 ? -7.682 0.994 -9.528 1.00 66.06 179 MET A CA 1
ATOM 1476 C C . MET A 1 179 ? -8.575 2.109 -8.988 1.00 66.06 179 MET A C 1
ATOM 1478 O O . MET A 1 179 ? -9.229 1.905 -7.973 1.00 66.06 179 MET A O 1
ATOM 1482 N N . LEU A 1 180 ? -8.661 3.263 -9.657 1.00 62.97 180 LEU A N 1
ATOM 1483 C CA . LEU A 1 180 ? -9.637 4.306 -9.313 1.00 62.97 180 LEU A CA 1
ATOM 1484 C C . LEU A 1 180 ? -11.074 3.820 -9.527 1.00 62.97 180 LEU A C 1
ATOM 1486 O O . LEU A 1 180 ? -11.952 4.118 -8.720 1.00 62.97 180 LEU A O 1
ATOM 1490 N N . TRP A 1 181 ? -11.305 3.039 -10.584 1.00 66.62 181 TRP A N 1
ATOM 1491 C CA . TRP A 1 181 ? -12.585 2.372 -10.804 1.00 66.62 181 TRP A CA 1
ATOM 1492 C C . TRP A 1 181 ? -12.877 1.337 -9.711 1.00 66.62 181 TRP A C 1
ATOM 1494 O O . TRP A 1 181 ? -13.978 1.317 -9.163 1.00 66.62 181 TRP A O 1
ATOM 1504 N N . PHE A 1 182 ? -11.880 0.542 -9.321 1.00 69.25 182 PHE A N 1
ATOM 1505 C CA . PHE A 1 182 ? -12.030 -0.438 -8.248 1.00 69.25 182 PHE A CA 1
ATOM 1506 C C . PHE A 1 182 ? -12.281 0.214 -6.879 1.00 69.25 182 PHE A C 1
ATOM 1508 O O . PHE A 1 182 ? -13.199 -0.190 -6.174 1.00 69.25 182 PHE A O 1
ATOM 1515 N N . LEU A 1 183 ? -11.571 1.295 -6.544 1.00 67.12 183 LEU A N 1
ATOM 1516 C CA . LEU A 1 183 ? -11.836 2.114 -5.356 1.00 67.12 183 LEU A CA 1
ATOM 1517 C C . LEU A 1 183 ? -13.277 2.650 -5.356 1.00 67.12 183 LEU A C 1
ATOM 1519 O O . LEU A 1 183 ? -13.933 2.697 -4.317 1.00 67.12 183 LEU A O 1
ATOM 1523 N N . TRP A 1 184 ? -13.799 3.035 -6.522 1.00 65.44 184 TRP A N 1
ATOM 1524 C CA . TRP A 1 184 ? -15.187 3.474 -6.655 1.00 65.44 184 TRP A CA 1
ATOM 1525 C C . TRP A 1 184 ? -16.177 2.335 -6.380 1.00 65.44 184 TRP A C 1
ATOM 1527 O O . TRP A 1 184 ? -17.164 2.540 -5.671 1.00 65.44 184 TRP A O 1
ATOM 1537 N N . ILE A 1 185 ? -15.887 1.123 -6.870 1.00 66.81 185 ILE A N 1
ATOM 1538 C CA . ILE A 1 185 ? -16.648 -0.091 -6.541 1.00 66.81 185 ILE A CA 1
ATOM 1539 C C . ILE A 1 185 ? -16.596 -0.360 -5.040 1.00 66.81 185 ILE A C 1
ATOM 1541 O O . ILE A 1 185 ? -17.635 -0.634 -4.453 1.00 66.81 185 ILE A O 1
ATOM 1545 N N . GLU A 1 186 ? -15.435 -0.241 -4.401 1.00 67.12 186 GLU A N 1
ATOM 1546 C CA . GLU A 1 186 ? -15.288 -0.452 -2.959 1.00 67.12 186 GLU A CA 1
ATOM 1547 C C . GLU A 1 186 ? -16.076 0.565 -2.134 1.00 67.12 186 GLU A C 1
ATOM 1549 O O . GLU A 1 186 ? -16.731 0.187 -1.166 1.00 67.12 186 GLU A O 1
ATOM 1554 N N . ILE A 1 187 ? -16.069 1.844 -2.521 1.00 66.69 187 ILE A N 1
ATOM 1555 C CA . ILE A 1 187 ? -16.851 2.893 -1.852 1.00 66.69 187 ILE A CA 1
ATOM 1556 C C . ILE A 1 187 ? -18.349 2.635 -2.026 1.00 66.69 187 ILE A C 1
ATOM 1558 O O . ILE A 1 187 ? -19.111 2.721 -1.057 1.00 66.69 187 ILE A O 1
ATOM 1562 N N . LEU A 1 188 ? -18.779 2.292 -3.242 1.00 66.75 188 LEU A N 1
ATOM 1563 C CA . LEU A 1 188 ? -20.168 1.941 -3.519 1.00 66.75 188 LEU A CA 1
ATOM 1564 C C . LEU A 1 188 ? -20.578 0.692 -2.734 1.00 66.75 188 LEU A C 1
ATOM 1566 O O . LEU A 1 188 ? -21.645 0.670 -2.125 1.00 66.75 188 LEU A O 1
ATOM 1570 N N . PHE A 1 189 ? -19.706 -0.310 -2.667 1.00 64.81 189 PHE A N 1
ATOM 1571 C CA . PHE A 1 189 ? -19.926 -1.530 -1.908 1.00 64.81 189 PHE A CA 1
ATOM 1572 C C . PHE A 1 189 ? -19.987 -1.252 -0.405 1.00 64.81 189 PHE A C 1
ATOM 1574 O O . PHE A 1 189 ? -20.909 -1.714 0.254 1.00 64.81 189 PHE A O 1
ATOM 1581 N N . ALA A 1 190 ? -19.096 -0.428 0.149 1.00 60.84 190 ALA A N 1
ATOM 1582 C CA . ALA A 1 190 ? -19.130 -0.020 1.552 1.00 60.84 190 ALA A CA 1
ATOM 1583 C C . ALA A 1 190 ? -20.410 0.766 1.902 1.00 60.84 190 ALA A C 1
ATOM 1585 O O . ALA A 1 190 ? -20.972 0.592 2.987 1.00 60.84 190 ALA A O 1
ATOM 1586 N N . TYR A 1 191 ? -20.901 1.606 0.985 1.00 61.84 191 TYR A N 1
ATOM 1587 C CA . TYR A 1 191 ? -22.162 2.334 1.146 1.00 61.84 191 TYR A CA 1
ATOM 1588 C C . TYR A 1 191 ? -23.381 1.405 1.093 1.00 61.84 191 TYR A C 1
ATOM 1590 O O . TYR A 1 191 ? -24.271 1.493 1.943 1.00 61.84 191 TYR A O 1
ATOM 1598 N N . VAL A 1 192 ? -23.412 0.505 0.108 1.00 64.12 192 VAL A N 1
ATOM 1599 C CA . VAL A 1 192 ? -24.492 -0.465 -0.090 1.00 64.12 192 VAL A CA 1
ATOM 1600 C C . VAL A 1 192 ? -24.516 -1.478 1.051 1.00 64.12 192 VAL A C 1
ATOM 1602 O O . VAL A 1 192 ? -25.581 -1.723 1.601 1.00 64.12 192 VAL A O 1
ATOM 1605 N N . TRP A 1 193 ? -23.363 -1.991 1.482 1.00 59.00 193 TRP A N 1
ATOM 1606 C CA . TRP A 1 193 ? -23.243 -2.988 2.546 1.00 59.00 193 TRP A CA 1
ATOM 1607 C C . TRP A 1 193 ? -23.675 -2.458 3.914 1.00 59.00 193 TRP A C 1
ATOM 1609 O O . TRP A 1 193 ? -24.402 -3.142 4.627 1.00 59.00 193 TRP A O 1
ATOM 1619 N N . ARG A 1 194 ? -23.344 -1.204 4.267 1.00 54.41 194 ARG A N 1
ATOM 1620 C CA . ARG A 1 194 ? -23.878 -0.571 5.494 1.00 54.41 194 ARG A CA 1
ATOM 1621 C C . ARG A 1 194 ? -25.404 -0.472 5.507 1.00 54.41 194 ARG A C 1
ATOM 1623 O O . ARG A 1 194 ? -25.995 -0.368 6.577 1.00 54.41 194 ARG A O 1
ATOM 1630 N N . LYS A 1 195 ? -26.031 -0.458 4.331 1.00 53.50 195 LYS A N 1
ATOM 1631 C CA . LYS A 1 195 ? -27.489 -0.449 4.157 1.00 53.50 195 LYS A CA 1
ATOM 1632 C C . LYS A 1 195 ? -28.052 -1.829 3.821 1.00 53.50 195 LYS A C 1
ATOM 1634 O O . LYS A 1 195 ? -29.269 -1.968 3.702 1.00 53.50 195 LYS A O 1
ATOM 1639 N N . TRP A 1 196 ? -27.195 -2.832 3.655 1.00 48.78 196 TRP A N 1
ATOM 1640 C CA . TRP A 1 196 ? -27.603 -4.164 3.267 1.00 48.78 196 TRP A CA 1
ATOM 1641 C C . TRP A 1 196 ? -28.179 -4.877 4.495 1.00 48.78 196 TRP A C 1
ATOM 1643 O O . TRP A 1 196 ? -27.538 -4.911 5.548 1.00 48.78 196 TRP A O 1
ATOM 1653 N N . PRO A 1 197 ? -29.396 -5.433 4.409 1.00 47.88 197 PRO A N 1
ATOM 1654 C CA . PRO A 1 197 ? -30.082 -6.016 5.551 1.00 47.88 197 PRO A CA 1
ATOM 1655 C C . PRO A 1 197 ? -29.523 -7.412 5.860 1.00 47.88 197 PRO A C 1
ATOM 1657 O O . PRO A 1 197 ? -30.200 -8.411 5.648 1.00 47.88 197 PRO A O 1
ATOM 1660 N N . ILE A 1 198 ? -28.286 -7.518 6.351 1.00 52.88 198 ILE A N 1
ATOM 1661 C CA . ILE A 1 198 ? -27.739 -8.786 6.864 1.00 52.88 198 ILE A CA 1
ATOM 1662 C C . ILE A 1 198 ? -27.188 -8.565 8.276 1.00 52.88 198 ILE A C 1
ATOM 1664 O O . ILE A 1 198 ? -25.989 -8.474 8.498 1.00 52.88 198 ILE A O 1
ATOM 1668 N N . TYR A 1 199 ? -28.116 -8.393 9.217 1.00 41.91 199 TYR A N 1
ATOM 1669 C CA . TYR A 1 199 ? -28.276 -9.186 10.447 1.00 41.91 199 TYR A CA 1
ATOM 1670 C C . TYR A 1 199 ? -29.363 -8.496 11.283 1.00 41.91 199 TYR A C 1
ATOM 1672 O O . TYR A 1 199 ? -29.113 -7.509 11.972 1.00 41.91 199 TYR A O 1
ATOM 1680 N N . LYS A 1 200 ? -30.602 -8.998 11.219 1.00 38.88 200 LYS A N 1
ATOM 1681 C CA . LYS A 1 200 ? -31.535 -8.774 12.328 1.00 38.88 200 LYS A CA 1
ATOM 1682 C C . LYS A 1 200 ? -31.059 -9.684 13.452 1.00 38.88 200 LYS A C 1
ATOM 1684 O O . LYS A 1 200 ? -30.991 -10.894 13.250 1.00 38.88 200 LYS A O 1
ATOM 1689 N N . ALA A 1 201 ? -30.686 -9.096 14.585 1.00 33.91 201 ALA A N 1
ATOM 1690 C CA . ALA A 1 201 ? -30.537 -9.845 15.821 1.00 33.91 201 ALA A CA 1
ATOM 1691 C C . ALA A 1 201 ? -31.857 -10.586 16.079 1.00 33.91 201 ALA A C 1
ATOM 1693 O O . ALA A 1 201 ? -32.915 -9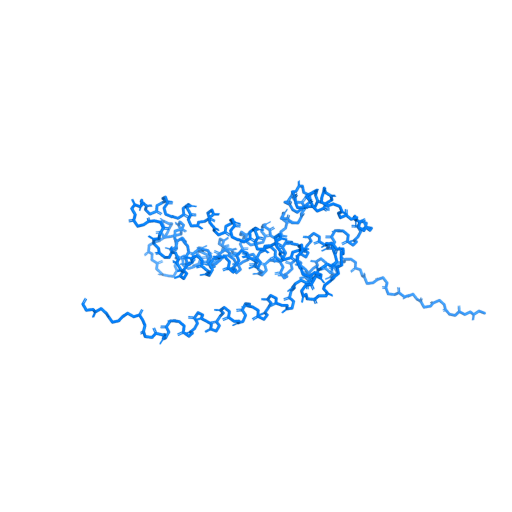.954 16.133 1.00 33.91 201 ALA A O 1
ATOM 1694 N N . VAL A 1 202 ? -31.779 -11.912 16.152 1.00 38.25 202 VAL A N 1
ATOM 1695 C CA . VAL A 1 202 ? -32.751 -12.738 16.869 1.00 38.25 202 VAL A CA 1
ATOM 1696 C C . VAL A 1 202 ? -32.094 -13.097 18.186 1.00 38.25 202 VAL A C 1
ATOM 1698 O O . VAL A 1 202 ? -30.905 -13.492 18.133 1.00 38.25 202 VAL A O 1
#

Solvent-accessible surface area (backbone atoms only — not comparable to full-atom values): 11032 Å² total; per-residue (Å²): 139,80,85,83,74,84,81,73,80,70,61,77,65,56,58,54,50,50,50,40,53,52,19,22,50,36,30,24,51,26,43,46,48,38,29,58,61,59,39,68,43,49,70,39,58,77,78,32,90,50,86,66,54,32,59,52,52,45,51,53,51,24,48,52,50,7,45,51,44,42,61,45,35,24,74,53,46,31,56,70,50,51,50,54,49,45,41,73,78,70,45,74,80,63,59,73,68,55,38,54,53,17,27,45,44,50,43,33,52,43,31,46,32,34,36,52,20,41,53,51,44,43,72,78,40,61,70,56,61,79,86,50,56,70,69,59,32,36,53,51,49,49,53,47,21,53,48,50,10,50,52,50,42,53,48,43,72,72,43,33,40,77,78,69,68,45,55,90,44,73,47,69,46,74,61,64,68,64,48,55,53,48,52,50,52,50,53,51,45,56,58,48,52,78,69,47,94,81,75,82,88,126

Nearest PDB structures (foldseek):
  8jir-assembly1_R  TM=3.643E-01  e=5.598E-01  Homo sapiens
  6nbh-assembly1_R  TM=3.147E-01  e=2.061E+00  Homo sapiens
  7uwd-assembly1_i  TM=2.880E-01  e=6.598E+00  Citrus x limon

Mean predicted aligned error: 9.27 Å

Secondary structure (DSSP, 8-state):
-----------TTHHHHHHHHHHHHHHHHHHHHIIIIISTTTTHHHH--STTHHHHHHHHHHHHHHHHHHHHIIIIIIIIIIHHHHHHTT-----HHHHHHHHHHHHHHHHHHHHHHHHHHHHHSTT-STTS-HHHHHHHHHHHHHHHHHHHHHHHHHHHHHHH---SSTTT---HHHHHHHHHHHHHHHHHHHTS------

Radius of gyration: 19.99 Å; Cα contacts (8 Å, |Δi|>4): 177; chains: 1; bounding box: 51×44×67 Å

Sequence (202 aa):
MATSEPSAIKPITSFPSYAFSLGWTQWLIFFSLLTLMVFEYWPWSKLSKKQPYIGIIAFVSCTLLGLLISYFFPDVIVKNLFDPFFISIGGTPPDAVTRFKGWYMMSITYAIFLICAVVLVSLFLDNWPKKYSQWKNFLFRFLLVIAIGTFSFIGYYLLSPIFFGDDLNYWRMNPTPFMLWFLWIEILFAYVWRKWPIYKAV